Protein AF-A0AAQ4DW67-F1 (afdb_monomer)

Mean predicted aligned error: 16.23 Å

Radius of gyration: 28.55 Å; Cα contacts (8 Å, |Δi|>4): 223; chains: 1; bounding box: 66×74×82 Å

pLDDT: mean 74.03, std 22.93, range [31.48, 98.19]

Solvent-accessible surface area (backbone atoms only — not comparable to full-atom values): 15496 Å² total; per-residue (Å²): 144,85,89,89,86,86,86,87,77,80,84,78,72,77,85,80,65,83,62,77,56,74,27,34,38,33,63,48,67,46,95,86,66,33,42,35,42,36,41,36,50,70,61,36,40,27,38,40,37,37,83,45,101,50,39,34,42,36,39,36,29,61,83,70,40,38,38,43,33,37,27,49,75,86,37,84,73,47,64,48,79,46,65,56,65,65,66,51,48,56,59,50,58,77,40,47,67,56,53,54,35,57,73,41,66,88,77,58,98,74,57,83,56,66,44,76,50,92,52,69,82,78,43,55,75,67,62,44,57,58,68,41,52,74,60,54,57,49,53,41,53,43,60,74,70,51,73,75,77,82,80,92,83,72,92,67,79,87,80,80,77,83,78,60,94,88,69,84,81,76,75,89,82,68,95,74,93,74,93,76,82,90,83,81,90,82,78,84,94,72,82,90,80,80,89,75,83,89,81,88,90,80,93,82,80,91,80,89,81,89,85,81,94,76,88,82,87,79,88,81,84,89,81,88,84,88,79,136

Secondary structure (DSSP, 8-state):
------SSSSSSSTT-----PPPEEEEEE-TTS-EEEEEEETTEEEEEEEEETTEEEEEEE-SS-EEEEEEETTEEEEEEEE--HHHHHHHHHTTHHHHHHHHHTTT-TT-TTEEE-SSGGGS-HHHHHHT-HHHHHHHHHHHHHT-S----------SS-SPPTT-----S-S----------S-------------------------------------------

Sequence (228 aa):
MRSVRLLTALAALAATRAAAGPSFVVERRTDDGTRETRVHHGDLTAVDSWAQESLLLRQVSDGRRLLQAVLRDGRLSQCEMLRDAESLERFFDDFSADFECARGANGTTGCLGVRIFRDVEDLDERQQELLQWRRLARACRRLQRGEDGGGGGGRRRRRDLFLYPGTNWCGSGARRASSTSWARIRAPTAAAASTTTARSPSRRSRGSSTCSTTGCTRSATASATRGQ

Nearest PDB structures (foldseek):
  6d7k-assembly1_H  TM=4.962E-01  e=6.288E-02  Methylosinus sporium
  6d7k-assembly1_D  TM=3.324E-01  e=2.343E-02  Methylosinus sporium
  2xqy-assembly2_E  TM=3.225E-01  e=6.288E-02  Suid alphaherpesvirus 1

Organism: Amblyomma americanum (NCBI:txid6943)

Foldseek 3Di:
DDDDDDDPDPPPPPQPPPPQFFWKWFWDQDPLRWIKIWTDGGQKTKMWTDPDPFWIWIWMGSSQKIKTFIGGNNHTDAIDIGRDPVVSVVVVVVCPVVRVCSNVVPDDPPNPGMDTDDDLVVDDPVNNVSVPVVVVVVSNVCVVVPVVDDDDDDPPPPPPPPDDPPDDDPDPPDDDDDDDDPPDDDDDPDDPDDDDDDDDDDDDDDDDDDDDDDDDDDDDDDDDDDDD

Structure (mmCIF, N/CA/C/O backbone):
data_AF-A0AAQ4DW67-F1
#
_entry.id   AF-A0AAQ4DW67-F1
#
loop_
_atom_site.group_PDB
_atom_site.id
_atom_site.type_symbol
_atom_site.label_atom_id
_atom_site.label_alt_id
_atom_site.label_comp_id
_atom_site.label_asym_id
_atom_site.label_entity_id
_atom_site.label_seq_id
_atom_site.pdbx_PDB_ins_code
_atom_site.Cartn_x
_atom_site.Cartn_y
_atom_site.Cartn_z
_atom_site.occupancy
_atom_site.B_iso_or_equiv
_atom_site.auth_seq_id
_atom_site.auth_comp_id
_atom_site.auth_asym_id
_atom_site.auth_atom_id
_atom_site.pdbx_PDB_model_num
ATOM 1 N N . MET A 1 1 ? -46.718 -17.104 -26.013 1.00 46.16 1 MET A N 1
ATOM 2 C CA . MET A 1 1 ? -45.243 -17.069 -26.161 1.00 46.16 1 MET A CA 1
ATOM 3 C C . MET A 1 1 ? -44.661 -15.802 -25.524 1.00 46.16 1 MET A C 1
ATOM 5 O O . MET A 1 1 ? -44.341 -14.860 -26.233 1.00 46.16 1 MET A O 1
ATOM 9 N N . ARG A 1 2 ? -44.564 -15.730 -24.191 1.00 53.12 2 ARG A N 1
ATOM 10 C CA . ARG A 1 2 ? -43.840 -14.679 -23.445 1.00 53.12 2 ARG A CA 1
ATOM 11 C C . ARG A 1 2 ? -43.508 -15.267 -22.075 1.00 53.12 2 ARG A C 1
ATOM 13 O O . ARG A 1 2 ? -44.460 -15.543 -21.364 1.00 53.12 2 ARG A O 1
ATOM 20 N N . SER A 1 3 ? -42.234 -15.537 -21.774 1.00 51.53 3 SER A N 1
ATOM 21 C CA . SER A 1 3 ? -41.691 -15.700 -20.404 1.00 51.53 3 SER A CA 1
ATOM 22 C C . SER A 1 3 ? -40.290 -16.317 -20.427 1.00 51.53 3 SER A C 1
ATOM 24 O O . SER A 1 3 ? -40.145 -17.488 -20.122 1.00 51.53 3 SER A O 1
ATOM 26 N N . VAL A 1 4 ? -39.255 -15.543 -20.780 1.00 53.22 4 VAL A N 1
ATOM 27 C CA . VAL A 1 4 ? -37.860 -15.817 -20.361 1.00 53.22 4 VAL A CA 1
ATOM 28 C C . VAL A 1 4 ? -37.063 -14.502 -20.375 1.00 53.22 4 VAL A C 1
ATOM 30 O O . VAL A 1 4 ? -36.219 -14.295 -21.238 1.00 53.22 4 VAL A O 1
ATOM 33 N N . ARG A 1 5 ? -37.357 -13.548 -19.483 1.00 54.38 5 ARG A N 1
ATOM 34 C CA . ARG A 1 5 ? -36.491 -12.368 -19.248 1.00 54.38 5 ARG A CA 1
ATOM 35 C C . ARG A 1 5 ? -36.668 -11.849 -17.822 1.00 54.38 5 ARG A C 1
ATOM 37 O O . ARG A 1 5 ? -37.211 -10.769 -17.634 1.00 54.38 5 ARG A O 1
ATOM 44 N N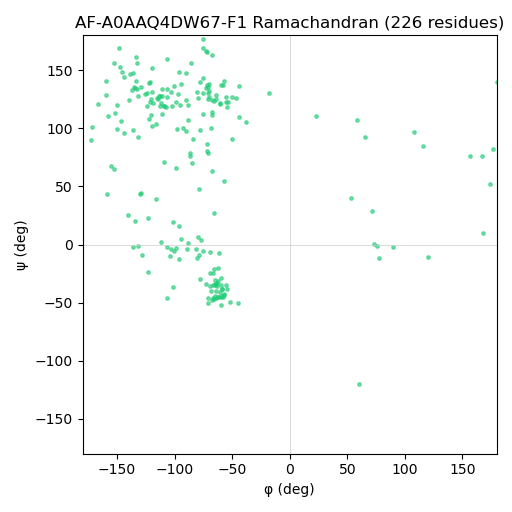 . LEU A 1 6 ? -36.295 -12.636 -16.814 1.00 52.19 6 LEU A N 1
ATOM 45 C CA . LEU A 1 6 ? -36.390 -12.186 -15.417 1.00 52.19 6 LEU A CA 1
ATOM 46 C C . LEU A 1 6 ? -35.477 -12.971 -14.459 1.00 52.19 6 LEU A C 1
ATOM 48 O O . LEU A 1 6 ? -35.899 -13.339 -13.376 1.00 52.19 6 LEU A O 1
ATOM 52 N N . LEU A 1 7 ? -34.223 -13.250 -14.840 1.00 48.28 7 LEU A N 1
ATOM 53 C CA . LEU A 1 7 ? -33.235 -13.862 -13.926 1.00 48.28 7 LEU A CA 1
ATOM 54 C C . LEU A 1 7 ? -31.805 -13.296 -14.069 1.00 48.28 7 LEU A C 1
ATOM 56 O O . LEU A 1 7 ? -30.834 -13.947 -13.705 1.00 48.28 7 LEU A O 1
ATOM 60 N N . THR A 1 8 ? -31.653 -12.058 -14.547 1.00 51.66 8 THR A N 1
ATOM 61 C CA . THR A 1 8 ? -30.337 -11.393 -14.686 1.00 51.66 8 THR A CA 1
ATOM 62 C C . THR A 1 8 ? -30.326 -10.002 -14.048 1.00 51.66 8 THR A C 1
ATOM 64 O O . THR A 1 8 ? -29.849 -9.040 -14.634 1.00 51.66 8 THR A O 1
ATOM 67 N N . ALA A 1 9 ? -30.888 -9.864 -12.844 1.00 48.75 9 ALA A N 1
ATOM 68 C CA . ALA A 1 9 ? -30.868 -8.588 -12.113 1.00 48.75 9 ALA A CA 1
ATOM 69 C C . ALA A 1 9 ? -30.429 -8.689 -10.640 1.00 48.75 9 ALA A C 1
ATOM 71 O O . ALA A 1 9 ? -30.316 -7.663 -9.979 1.00 48.75 9 ALA A O 1
ATOM 72 N N . LEU A 1 10 ? -30.128 -9.886 -10.116 1.00 46.97 10 LEU A N 1
ATOM 73 C CA . LEU A 1 10 ? -29.810 -10.073 -8.688 1.00 46.97 10 LEU A CA 1
ATOM 74 C C . LEU A 1 10 ? -28.328 -10.346 -8.369 1.00 46.97 10 LEU A C 1
ATOM 76 O O . LEU A 1 10 ? -27.967 -10.387 -7.200 1.00 46.97 10 LEU A O 1
ATOM 80 N N . ALA A 1 11 ? -27.446 -10.441 -9.369 1.00 48.59 11 ALA A N 1
ATOM 81 C CA . ALA A 1 11 ? -26.001 -10.620 -9.147 1.00 48.59 11 ALA A CA 1
ATOM 82 C C . ALA A 1 11 ? -25.191 -9.303 -9.152 1.00 48.59 11 ALA A C 1
ATOM 84 O O . ALA A 1 11 ? -23.969 -9.335 -9.062 1.00 48.59 11 ALA A O 1
ATOM 85 N N . ALA A 1 12 ? -25.845 -8.138 -9.257 1.00 46.59 12 ALA A N 1
ATOM 86 C CA . ALA A 1 12 ? -25.169 -6.837 -9.361 1.00 46.59 12 ALA A CA 1
ATOM 87 C C . ALA A 1 12 ? -25.075 -6.049 -8.036 1.00 46.59 12 ALA A C 1
ATOM 89 O O . ALA A 1 12 ? -24.462 -4.985 -8.012 1.00 46.59 12 ALA A O 1
ATOM 90 N N . LEU A 1 13 ? -25.642 -6.551 -6.930 1.00 45.94 13 LEU A N 1
ATOM 91 C CA . LEU A 1 13 ? -25.646 -5.848 -5.634 1.00 45.94 13 LEU A CA 1
ATOM 92 C C . LEU A 1 13 ? -24.639 -6.376 -4.598 1.00 45.94 13 LEU A C 1
ATOM 94 O O . LEU A 1 13 ? -24.495 -5.773 -3.539 1.00 45.94 13 LEU A O 1
ATOM 98 N N . ALA A 1 14 ? -23.898 -7.449 -4.885 1.00 45.75 14 ALA A N 1
ATOM 99 C CA . ALA A 1 14 ? -22.964 -8.026 -3.912 1.00 45.75 14 ALA A CA 1
ATOM 100 C C . ALA A 1 14 ? -21.604 -7.295 -3.822 1.00 45.75 14 ALA A C 1
ATOM 102 O O . ALA A 1 14 ? -20.853 -7.526 -2.881 1.00 45.75 14 ALA A O 1
ATOM 103 N N . ALA A 1 15 ? -21.287 -6.382 -4.749 1.00 48.53 15 ALA A N 1
ATOM 104 C CA . ALA A 1 15 ? -19.963 -5.746 -4.841 1.00 48.53 15 ALA A CA 1
ATOM 105 C C . ALA A 1 15 ? -19.847 -4.369 -4.146 1.00 48.53 15 ALA A C 1
ATOM 107 O O . ALA A 1 15 ? -18.916 -3.616 -4.418 1.00 48.53 15 ALA A O 1
ATOM 108 N N . THR A 1 16 ? -20.788 -3.999 -3.269 1.00 47.72 16 THR A N 1
ATOM 109 C CA . THR A 1 16 ? -20.768 -2.712 -2.530 1.00 47.72 16 THR A CA 1
ATOM 110 C C . THR A 1 16 ? -20.645 -2.903 -1.021 1.00 47.72 16 THR A C 1
ATOM 112 O O . THR A 1 16 ? -21.275 -2.204 -0.234 1.00 47.72 16 THR A O 1
ATOM 115 N N . ARG A 1 17 ? -19.831 -3.874 -0.596 1.00 48.50 17 ARG A N 1
ATOM 116 C CA . ARG A 1 17 ? -19.648 -4.171 0.828 1.00 48.50 17 ARG A CA 1
ATOM 117 C C . ARG A 1 17 ? -18.185 -4.261 1.253 1.00 48.50 17 ARG A C 1
ATOM 119 O O . ARG A 1 17 ? -17.842 -5.084 2.090 1.00 48.50 17 ARG A O 1
ATOM 126 N N . ALA A 1 18 ? -17.350 -3.336 0.780 1.00 53.50 18 ALA A N 1
ATOM 127 C CA . ALA A 1 18 ? -16.331 -2.791 1.674 1.00 53.50 18 ALA A CA 1
ATOM 128 C C . ALA A 1 18 ? -17.092 -1.918 2.682 1.00 53.50 18 ALA A C 1
ATOM 130 O O . ALA A 1 18 ? -17.286 -0.723 2.490 1.00 53.50 18 ALA A O 1
ATOM 131 N N . ALA A 1 19 ? -17.707 -2.563 3.676 1.00 54.84 19 ALA A N 1
ATOM 132 C CA . ALA A 1 19 ? -18.360 -1.856 4.763 1.00 54.84 19 ALA A CA 1
ATOM 133 C C . ALA A 1 19 ? -17.318 -0.925 5.382 1.00 54.84 19 ALA A C 1
ATOM 135 O O . ALA A 1 19 ? -16.243 -1.413 5.724 1.00 54.84 19 ALA A O 1
ATOM 136 N N . ALA A 1 20 ? -17.650 0.366 5.487 1.00 78.75 20 ALA A N 1
ATOM 137 C CA . ALA A 1 20 ? -16.836 1.404 6.108 1.00 78.75 20 ALA A CA 1
ATOM 138 C C . ALA A 1 20 ? -16.378 0.933 7.495 1.00 78.75 20 ALA A C 1
ATOM 140 O O . ALA A 1 20 ? -17.104 1.036 8.486 1.00 78.75 20 ALA A O 1
ATOM 141 N N . GLY A 1 21 ? -15.212 0.296 7.530 1.00 89.81 21 GLY A N 1
ATOM 142 C CA . GLY A 1 21 ? -14.591 -0.171 8.749 1.00 89.81 21 GLY A CA 1
ATOM 143 C C . GLY A 1 21 ? -13.986 1.010 9.497 1.00 89.81 21 GLY A C 1
ATOM 144 O O . GLY A 1 21 ? -13.880 2.109 8.948 1.00 89.81 21 GLY A O 1
ATOM 145 N N . PRO A 1 22 ? -13.573 0.804 10.755 1.00 95.00 22 PRO A N 1
ATOM 146 C CA . PRO A 1 22 ? -12.720 1.778 11.420 1.00 95.00 22 PRO A CA 1
ATOM 147 C C . PRO A 1 22 ? -11.441 1.988 10.600 1.00 95.00 22 PRO A C 1
ATOM 149 O O . PRO A 1 22 ? -10.882 1.026 10.071 1.00 95.00 22 PRO A O 1
ATOM 152 N N . SER A 1 23 ? -10.973 3.233 10.508 1.00 96.06 23 SER A N 1
ATOM 153 C CA . SER A 1 23 ? -9.679 3.518 9.887 1.00 96.06 23 SER A CA 1
ATOM 154 C C . SER A 1 23 ? -8.562 3.063 10.817 1.00 96.06 23 SER A C 1
ATOM 156 O O . SER A 1 23 ? -8.613 3.306 12.027 1.00 96.06 23 SER A O 1
ATOM 158 N N . PHE A 1 24 ? -7.557 2.390 10.270 1.00 97.00 24 PHE A N 1
ATOM 159 C CA . PHE A 1 24 ? -6.461 1.862 11.070 1.00 97.00 24 PHE A CA 1
ATOM 160 C C . PHE A 1 24 ? -5.142 1.860 10.317 1.00 97.00 24 PHE A C 1
ATOM 162 O O . PHE A 1 24 ? -5.094 1.760 9.089 1.00 97.00 24 PHE A O 1
ATOM 169 N N . VAL A 1 25 ? -4.061 1.939 11.082 1.00 97.69 25 VAL A N 1
ATOM 170 C CA . VAL A 1 25 ? -2.705 1.690 10.615 1.00 97.69 25 VAL A CA 1
ATOM 171 C C . VAL A 1 25 ? -2.086 0.573 11.436 1.00 97.69 25 VAL A C 1
ATOM 173 O O . VAL A 1 25 ? -2.272 0.499 12.651 1.00 97.69 25 VAL A O 1
ATOM 176 N N . VAL A 1 26 ? -1.359 -0.308 10.762 1.00 97.12 26 VAL A N 1
ATOM 177 C CA . VAL A 1 26 ? -0.588 -1.375 11.388 1.00 97.12 26 VAL A CA 1
ATOM 178 C C . VAL A 1 26 ? 0.846 -1.265 10.911 1.00 97.12 26 VAL A C 1
ATOM 180 O O . VAL A 1 26 ? 1.099 -1.199 9.710 1.00 97.12 26 VAL A O 1
ATOM 183 N N . GLU A 1 27 ? 1.786 -1.278 11.847 1.00 96.69 27 GLU A N 1
ATOM 184 C CA . GLU A 1 27 ? 3.205 -1.400 11.535 1.00 96.69 27 GLU A CA 1
ATOM 185 C C . GLU A 1 27 ? 3.733 -2.723 12.071 1.00 96.69 27 GLU A C 1
ATOM 187 O O . GLU A 1 27 ? 3.538 -3.060 13.240 1.00 96.69 27 GLU A O 1
ATOM 192 N N . ARG A 1 28 ? 4.394 -3.488 11.206 1.00 95.25 28 ARG A N 1
ATOM 193 C CA . ARG A 1 28 ? 4.958 -4.793 11.546 1.00 95.25 28 ARG A CA 1
ATOM 194 C C . ARG A 1 28 ? 6.384 -4.902 11.037 1.00 95.25 28 ARG A C 1
ATOM 196 O O . ARG A 1 28 ? 6.795 -4.231 10.089 1.00 95.25 28 ARG A O 1
ATOM 203 N N . ARG A 1 29 ? 7.142 -5.779 11.682 1.00 95.00 29 ARG A N 1
ATOM 204 C CA . ARG A 1 29 ? 8.357 -6.355 11.117 1.00 95.00 29 ARG A CA 1
ATOM 205 C C . ARG A 1 29 ? 8.078 -7.828 10.891 1.00 95.00 29 ARG A C 1
ATOM 207 O O . ARG A 1 29 ? 7.585 -8.495 11.794 1.00 95.00 29 ARG A O 1
ATOM 214 N N . THR A 1 30 ? 8.338 -8.287 9.681 1.00 89.88 30 THR A N 1
ATOM 215 C CA . THR A 1 30 ? 8.316 -9.713 9.345 1.00 89.88 30 THR A CA 1
ATOM 216 C C . THR A 1 30 ? 9.538 -10.406 9.944 1.00 89.88 30 THR A C 1
ATOM 218 O O . THR A 1 30 ? 10.496 -9.742 10.355 1.00 89.88 30 THR A O 1
A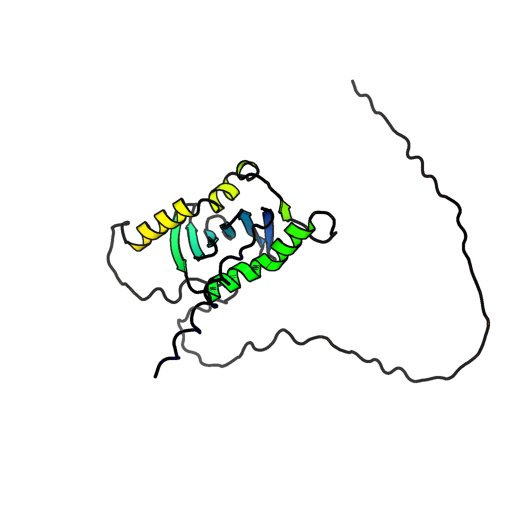TOM 221 N N . ASP A 1 31 ? 9.519 -11.737 9.970 1.00 90.94 31 ASP A N 1
ATOM 222 C CA . ASP A 1 31 ? 10.628 -12.549 10.488 1.00 90.94 31 ASP A CA 1
ATOM 223 C C . ASP A 1 31 ? 11.939 -12.300 9.720 1.00 90.94 31 ASP A C 1
ATOM 225 O O . ASP A 1 31 ? 13.022 -12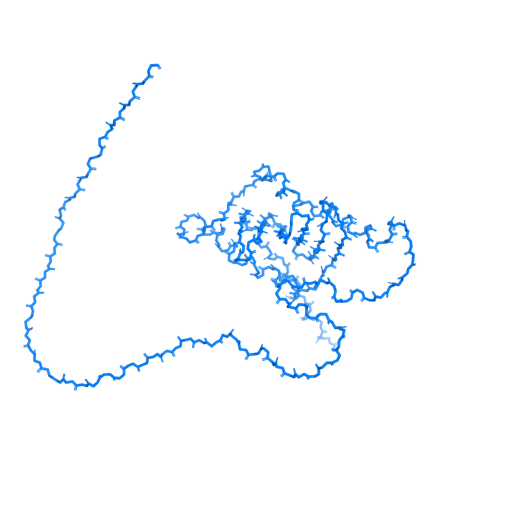.341 10.301 1.00 90.94 31 ASP A O 1
ATOM 229 N N . ASP A 1 32 ? 11.834 -11.922 8.443 1.00 90.12 32 ASP A N 1
ATOM 230 C CA . ASP A 1 32 ? 12.964 -11.550 7.582 1.00 90.12 32 ASP A CA 1
ATOM 231 C C . ASP A 1 32 ? 13.498 -10.129 7.857 1.00 90.12 32 ASP A C 1
ATOM 233 O O . ASP A 1 32 ? 14.352 -9.616 7.135 1.00 90.12 32 ASP A O 1
ATOM 237 N N . GLY A 1 33 ? 12.963 -9.436 8.867 1.00 91.25 33 GLY A N 1
ATOM 238 C CA . GLY A 1 33 ? 13.324 -8.061 9.213 1.00 91.25 33 GLY A CA 1
ATOM 239 C C . GLY A 1 33 ? 12.735 -6.998 8.281 1.00 91.25 33 GLY A C 1
ATOM 240 O O . GLY A 1 33 ? 12.925 -5.804 8.529 1.00 91.25 33 GLY A O 1
ATOM 241 N N . THR A 1 34 ? 11.981 -7.397 7.250 1.00 92.62 34 THR A N 1
ATOM 242 C CA . THR A 1 34 ? 11.273 -6.468 6.358 1.00 92.62 34 THR A CA 1
ATOM 243 C C . THR A 1 34 ? 10.222 -5.711 7.163 1.00 92.62 34 THR A C 1
ATOM 245 O O . THR A 1 34 ? 9.375 -6.318 7.828 1.00 92.62 34 THR A O 1
ATOM 248 N N . ARG A 1 35 ? 10.281 -4.374 7.115 1.00 95.56 35 ARG A N 1
ATOM 249 C CA . ARG A 1 35 ? 9.241 -3.510 7.683 1.00 95.56 35 ARG A CA 1
ATOM 250 C C . ARG A 1 35 ? 8.034 -3.527 6.755 1.00 95.56 35 ARG A C 1
ATOM 252 O O . ARG A 1 35 ? 8.188 -3.537 5.535 1.00 95.56 35 ARG A O 1
ATOM 259 N N . GLU A 1 36 ? 6.852 -3.485 7.344 1.00 97.00 36 GLU A N 1
ATOM 260 C CA . GLU A 1 36 ? 5.594 -3.396 6.625 1.00 97.00 36 GLU A CA 1
ATOM 261 C C . GLU A 1 36 ? 4.668 -2.393 7.315 1.00 97.00 36 GLU A C 1
ATOM 263 O O . GLU A 1 36 ? 4.517 -2.425 8.539 1.00 97.00 36 GLU A O 1
ATOM 268 N N . THR A 1 37 ? 4.060 -1.502 6.534 1.00 97.81 37 THR A N 1
ATOM 269 C CA . THR A 1 37 ? 3.076 -0.524 7.009 1.00 97.81 37 THR A CA 1
ATOM 270 C C . THR A 1 37 ? 1.797 -0.706 6.215 1.00 97.81 37 THR A C 1
ATOM 272 O O . THR A 1 37 ? 1.786 -0.543 4.997 1.00 97.81 37 THR A O 1
ATOM 275 N N . ARG A 1 38 ? 0.711 -1.026 6.913 1.00 97.69 38 ARG A N 1
ATOM 276 C CA . ARG A 1 38 ? -0.627 -1.234 6.357 1.00 97.69 38 ARG A CA 1
ATOM 277 C C . ARG A 1 38 ? -1.536 -0.107 6.799 1.00 97.69 38 ARG A C 1
ATOM 279 O O . ARG A 1 38 ? -1.554 0.212 7.982 1.00 97.69 38 ARG A O 1
ATOM 286 N N . VAL A 1 39 ? -2.307 0.467 5.886 1.00 98.12 39 VAL A N 1
ATOM 287 C CA . VAL A 1 39 ? -3.260 1.542 6.189 1.00 98.12 39 VAL A CA 1
ATOM 288 C C . VAL A 1 39 ? -4.598 1.226 5.538 1.00 98.12 39 VAL A C 1
ATOM 290 O O . VAL A 1 39 ? -4.652 0.890 4.356 1.00 98.12 39 VAL A O 1
ATOM 293 N N . HIS A 1 40 ? -5.679 1.383 6.292 1.00 97.56 40 HIS A N 1
ATOM 294 C CA . HIS A 1 40 ? -7.042 1.357 5.781 1.00 97.56 40 HIS A CA 1
ATOM 295 C C . HIS A 1 40 ? -7.771 2.650 6.158 1.00 97.56 40 HIS A C 1
ATOM 297 O O . HIS A 1 40 ? -7.760 3.050 7.322 1.00 97.56 40 HIS A O 1
ATOM 303 N N . HIS A 1 41 ? -8.412 3.291 5.179 1.00 97.12 41 HIS A N 1
ATOM 304 C CA . HIS A 1 41 ? -9.230 4.486 5.373 1.00 97.12 41 HIS A CA 1
ATOM 305 C C . HIS A 1 41 ? -10.339 4.571 4.316 1.00 97.12 41 HIS A C 1
ATOM 307 O O . HIS A 1 41 ? -10.070 4.780 3.127 1.00 97.12 41 HIS A O 1
ATOM 313 N N . GLY A 1 42 ? -11.594 4.432 4.748 1.00 95.19 42 GLY A N 1
ATOM 314 C CA . GLY A 1 42 ? -12.747 4.414 3.847 1.00 95.19 42 GLY A CA 1
ATOM 315 C C . GLY A 1 42 ? -12.657 3.263 2.840 1.00 95.19 42 GLY A C 1
ATOM 316 O O . GLY A 1 42 ? -12.581 2.103 3.225 1.00 95.19 42 GLY A O 1
ATOM 317 N N . ASP A 1 43 ? -12.630 3.585 1.546 1.00 95.19 43 ASP A N 1
ATOM 318 C CA . ASP A 1 43 ? -12.504 2.587 0.469 1.00 95.19 43 ASP A CA 1
ATOM 319 C C . ASP A 1 43 ? -11.043 2.272 0.101 1.00 95.19 43 ASP A C 1
ATOM 321 O O . ASP A 1 43 ? -10.781 1.437 -0.767 1.00 95.19 43 ASP A O 1
ATOM 325 N N . LEU A 1 44 ? -10.080 2.969 0.713 1.00 97.12 44 LEU A N 1
ATOM 326 C CA . LEU A 1 44 ? -8.664 2.816 0.407 1.00 97.12 44 LEU A CA 1
ATOM 327 C C . LEU A 1 44 ? -8.000 1.866 1.392 1.00 97.12 44 LEU A C 1
ATOM 329 O O . LEU A 1 44 ? -8.100 2.025 2.606 1.00 97.12 44 LEU A O 1
ATOM 333 N N . THR A 1 45 ? -7.281 0.894 0.847 1.00 97.81 45 THR A N 1
ATOM 334 C CA . THR A 1 45 ? -6.448 -0.032 1.618 1.00 97.81 45 THR A CA 1
ATOM 335 C C . THR A 1 45 ? -5.085 -0.106 0.960 1.00 97.81 4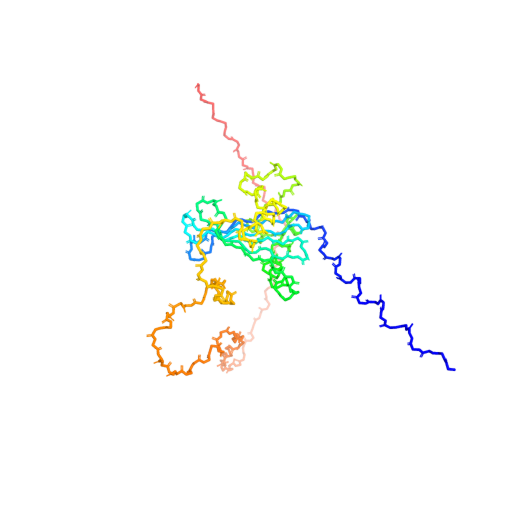5 THR A C 1
ATOM 337 O O . THR A 1 45 ? -4.999 -0.309 -0.249 1.00 97.81 45 THR A O 1
ATOM 340 N N . ALA A 1 46 ? -4.025 0.107 1.725 1.00 98.19 46 ALA A N 1
ATOM 341 C CA . ALA A 1 46 ? -2.668 0.202 1.216 1.00 98.19 46 ALA A CA 1
ATOM 342 C C . ALA A 1 46 ? -1.694 -0.580 2.093 1.00 98.19 46 ALA A C 1
ATOM 344 O O . ALA A 1 46 ? -1.860 -0.640 3.311 1.00 98.19 46 ALA A O 1
ATOM 345 N N . VAL A 1 47 ? -0.655 -1.127 1.472 1.00 97.94 47 VAL A N 1
ATOM 346 C CA . VAL A 1 47 ? 0.502 -1.711 2.145 1.00 97.94 47 VAL A CA 1
ATOM 347 C C . VAL A 1 47 ? 1.783 -1.236 1.476 1.00 97.94 47 VAL A C 1
ATOM 349 O O . VAL A 1 47 ? 1.898 -1.238 0.249 1.00 97.94 47 VAL A O 1
ATOM 352 N N . ASP A 1 48 ? 2.736 -0.849 2.311 1.00 97.69 48 ASP A N 1
ATOM 353 C CA . ASP A 1 48 ? 4.126 -0.622 1.952 1.00 97.69 48 ASP A CA 1
ATOM 354 C C . ASP A 1 48 ? 4.993 -1.703 2.596 1.00 97.69 48 ASP A C 1
ATOM 356 O O . ASP A 1 48 ? 4.938 -1.898 3.810 1.00 97.69 48 ASP A O 1
ATOM 360 N N . SER A 1 49 ? 5.820 -2.369 1.791 1.00 96.69 49 SER A N 1
ATOM 361 C CA . SER A 1 49 ? 6.805 -3.359 2.232 1.00 96.69 49 SER A CA 1
ATOM 362 C C . SER A 1 49 ? 8.206 -2.916 1.805 1.00 96.69 49 SER A C 1
ATOM 364 O O . SER A 1 49 ? 8.473 -2.712 0.615 1.00 96.69 49 SER A O 1
ATOM 366 N N . TRP A 1 50 ? 9.119 -2.777 2.768 1.00 94.56 50 TRP A N 1
ATOM 367 C CA . TRP A 1 50 ? 10.507 -2.364 2.523 1.00 94.56 50 TRP A CA 1
ATOM 368 C C . TRP A 1 50 ? 11.428 -3.577 2.462 1.00 94.56 50 TRP A C 1
ATOM 370 O O . TRP A 1 50 ? 11.859 -4.081 3.496 1.00 94.56 50 TRP A O 1
ATOM 380 N N . ALA A 1 51 ? 11.760 -4.020 1.250 1.00 86.81 51 ALA A N 1
ATOM 381 C CA . ALA A 1 51 ? 12.704 -5.123 1.065 1.00 86.81 51 ALA A CA 1
ATOM 382 C C . ALA A 1 51 ? 14.155 -4.697 1.360 1.00 86.81 51 ALA A C 1
ATOM 384 O O . ALA A 1 51 ? 14.958 -5.494 1.835 1.00 86.81 51 ALA A O 1
ATOM 385 N N . GLN A 1 52 ? 14.500 -3.444 1.043 1.00 86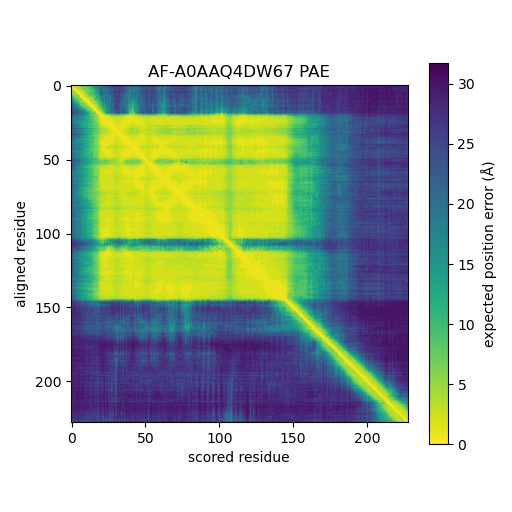.44 52 GLN A N 1
ATOM 386 C CA . GLN A 1 52 ? 15.817 -2.822 1.241 1.00 86.44 52 GLN A CA 1
ATOM 387 C C . GLN A 1 52 ? 15.626 -1.320 1.512 1.00 86.44 52 GLN A C 1
ATOM 389 O O . GLN A 1 52 ? 14.537 -0.793 1.286 1.00 86.44 52 GLN A O 1
ATOM 394 N N . GLU A 1 53 ? 16.673 -0.606 1.943 1.00 88.31 53 GLU A N 1
ATOM 395 C CA . GLU A 1 53 ? 16.585 0.831 2.275 1.00 88.31 53 GLU A CA 1
ATOM 396 C C . GLU A 1 53 ? 16.031 1.697 1.130 1.00 88.31 53 GLU A C 1
ATOM 398 O O . GLU A 1 53 ? 15.284 2.643 1.378 1.00 88.31 53 GLU A O 1
ATOM 403 N N . SER A 1 54 ? 16.345 1.353 -0.122 1.00 92.38 54 SER A N 1
ATOM 404 C CA . SER A 1 54 ? 15.932 2.108 -1.311 1.00 92.38 54 SER A CA 1
ATOM 405 C C . SER A 1 54 ? 14.786 1.477 -2.102 1.00 92.38 54 SER A C 1
ATOM 407 O O . SER A 1 54 ? 14.255 2.130 -3.003 1.00 92.38 54 SER A O 1
ATOM 409 N N . LEU A 1 55 ? 14.392 0.233 -1.799 1.00 94.88 55 LEU A N 1
ATOM 410 C CA . LEU A 1 55 ? 13.397 -0.517 -2.568 1.00 94.88 55 LEU A CA 1
ATOM 411 C C . LEU A 1 55 ? 12.111 -0.708 -1.765 1.00 94.88 55 LEU A C 1
ATOM 413 O O . LEU A 1 55 ? 12.065 -1.478 -0.803 1.00 94.88 55 LEU A O 1
ATOM 417 N N . LEU A 1 56 ? 11.052 -0.051 -2.230 1.00 96.00 56 LEU A N 1
ATOM 418 C CA . LEU A 1 56 ? 9.724 -0.106 -1.638 1.00 96.00 56 LEU A CA 1
ATOM 419 C C . LEU A 1 56 ? 8.740 -0.762 -2.611 1.00 96.00 56 LEU A C 1
ATOM 421 O O . LEU A 1 56 ? 8.582 -0.316 -3.751 1.00 96.00 56 LEU A O 1
ATOM 425 N N . LEU A 1 57 ? 8.043 -1.794 -2.141 1.00 97.00 57 LEU A N 1
ATOM 426 C CA . LEU A 1 57 ? 6.866 -2.340 -2.806 1.00 97.00 57 LEU A CA 1
ATOM 427 C C . LEU A 1 57 ? 5.624 -1.703 -2.181 1.00 97.00 57 LEU A C 1
ATOM 429 O O . LEU A 1 57 ? 5.393 -1.853 -0.987 1.00 97.00 57 LEU A O 1
ATOM 433 N N . ARG A 1 58 ? 4.830 -1.007 -2.993 1.00 97.81 58 ARG A N 1
ATOM 434 C CA . ARG A 1 58 ? 3.571 -0.379 -2.584 1.00 97.81 58 ARG A CA 1
ATOM 435 C C . ARG A 1 58 ? 2.411 -1.047 -3.301 1.00 97.81 58 ARG A C 1
ATOM 437 O O . ARG A 1 58 ? 2.385 -1.080 -4.532 1.00 97.81 58 ARG A O 1
ATOM 444 N N . GLN A 1 59 ? 1.429 -1.529 -2.555 1.00 98.00 59 GLN A N 1
ATOM 445 C CA . GLN A 1 59 ? 0.171 -2.018 -3.106 1.00 98.00 59 GLN A CA 1
ATOM 446 C C . GLN A 1 59 ? -0.979 -1.198 -2.533 1.00 98.00 59 GLN A C 1
ATOM 448 O O . GLN A 1 59 ? -1.035 -0.968 -1.331 1.00 98.00 59 GLN A O 1
ATOM 453 N N . VAL A 1 60 ? -1.878 -0.717 -3.388 1.00 98.12 60 VAL A N 1
ATOM 454 C CA . VAL A 1 60 ? -3.017 0.114 -2.976 1.00 98.12 60 VAL A CA 1
ATOM 455 C C . VAL A 1 60 ? -4.266 -0.368 -3.693 1.00 98.12 60 VAL A C 1
ATOM 457 O O . VAL A 1 60 ? -4.228 -0.603 -4.897 1.00 98.12 60 VAL A O 1
ATOM 460 N N . SER A 1 61 ? -5.377 -0.489 -2.981 1.00 97.69 61 SER A N 1
ATOM 461 C CA . SER A 1 61 ? -6.682 -0.851 -3.523 1.00 97.69 61 SER A CA 1
ATOM 462 C C . SER A 1 61 ? -7.708 0.235 -3.225 1.00 97.69 61 SER A C 1
ATOM 464 O O . SER A 1 61 ? -7.718 0.789 -2.128 1.00 97.69 61 SER A O 1
ATOM 466 N N . ASP A 1 62 ? -8.573 0.518 -4.202 1.00 96.81 62 ASP A N 1
ATOM 467 C CA . ASP A 1 62 ? -9.781 1.347 -4.046 1.00 96.81 62 ASP A CA 1
ATOM 468 C C . ASP A 1 62 ? -11.065 0.504 -3.929 1.00 96.81 62 ASP A C 1
ATOM 470 O O . ASP A 1 62 ? -12.161 0.967 -4.254 1.00 96.81 62 ASP A O 1
ATOM 474 N N . GLY A 1 63 ? -10.919 -0.779 -3.584 1.00 95.31 63 GLY A N 1
ATOM 475 C CA . GLY A 1 63 ? -12.007 -1.758 -3.530 1.00 95.31 63 GLY A CA 1
ATOM 476 C C . GLY A 1 63 ? -12.450 -2.284 -4.899 1.00 95.31 63 GLY A C 1
ATOM 477 O O . GLY A 1 63 ? -13.181 -3.267 -4.968 1.00 95.31 63 GLY A O 1
ATOM 478 N N . ARG A 1 64 ? -12.009 -1.667 -6.003 1.00 96.06 64 ARG A N 1
ATOM 479 C CA . ARG A 1 64 ? -12.363 -2.082 -7.376 1.00 96.06 64 ARG A CA 1
ATOM 480 C C . ARG A 1 64 ? -11.153 -2.402 -8.239 1.00 96.06 64 ARG A C 1
ATOM 482 O O . ARG A 1 64 ? -11.288 -3.065 -9.266 1.00 96.06 64 ARG A O 1
ATOM 489 N N . ARG A 1 65 ? -9.996 -1.846 -7.901 1.00 97.00 65 ARG A N 1
ATOM 490 C CA . ARG A 1 65 ? -8.739 -1.988 -8.630 1.00 97.00 65 ARG A CA 1
ATOM 491 C C . ARG A 1 65 ? -7.604 -2.040 -7.634 1.00 97.00 65 ARG A C 1
ATOM 493 O O . ARG A 1 65 ? -7.618 -1.302 -6.655 1.00 97.00 65 ARG A O 1
ATOM 500 N N . LEU A 1 66 ? -6.604 -2.843 -7.958 1.00 97.75 66 LEU A N 1
ATOM 501 C CA . LEU A 1 66 ? -5.377 -2.964 -7.191 1.00 97.75 66 LEU A CA 1
ATOM 502 C C . LEU A 1 66 ? -4.233 -2.375 -8.019 1.00 97.75 66 LEU A C 1
ATOM 504 O O . LEU A 1 66 ? -3.992 -2.794 -9.148 1.00 97.75 66 LEU A O 1
ATOM 508 N N . LEU A 1 67 ? -3.540 -1.379 -7.482 1.00 98.12 67 LEU A N 1
ATOM 509 C CA . LEU A 1 67 ? -2.301 -0.860 -8.050 1.00 98.12 67 LEU A CA 1
ATOM 510 C C . LEU A 1 67 ? -1.138 -1.477 -7.294 1.00 98.12 67 LEU A C 1
ATOM 512 O O . LEU A 1 67 ? -1.024 -1.288 -6.087 1.00 98.12 67 LEU A O 1
ATOM 516 N N . GLN A 1 68 ? -0.254 -2.148 -8.019 1.00 97.81 68 GLN A N 1
ATOM 517 C CA . GLN A 1 68 ? 1.025 -2.623 -7.506 1.00 97.81 68 GLN A CA 1
ATOM 518 C C . GLN A 1 68 ? 2.133 -1.742 -8.079 1.00 97.81 68 GLN A C 1
ATOM 520 O O . GLN A 1 68 ? 2.199 -1.529 -9.289 1.00 97.81 68 GLN A O 1
ATOM 525 N N . ALA A 1 69 ? 2.983 -1.184 -7.226 1.00 97.19 69 ALA A N 1
ATOM 526 C CA . ALA A 1 69 ? 4.034 -0.248 -7.592 1.00 97.19 69 ALA A CA 1
ATOM 527 C C . ALA A 1 69 ? 5.359 -0.616 -6.933 1.00 97.19 69 ALA A C 1
ATOM 529 O O . ALA A 1 69 ? 5.411 -0.966 -5.760 1.00 97.19 69 ALA A O 1
ATOM 530 N N . VAL A 1 70 ? 6.439 -0.462 -7.692 1.00 96.69 70 VAL A N 1
ATOM 531 C CA . VAL A 1 70 ? 7.811 -0.560 -7.199 1.00 96.69 70 VAL A CA 1
ATOM 532 C C . VAL A 1 70 ? 8.415 0.834 -7.214 1.00 96.69 70 VAL A C 1
ATOM 534 O O . VAL A 1 70 ? 8.536 1.466 -8.273 1.00 96.69 70 VAL A O 1
ATOM 537 N N . LEU A 1 71 ? 8.807 1.311 -6.040 1.00 96.44 71 LEU A N 1
ATOM 538 C CA . LEU A 1 71 ? 9.464 2.590 -5.853 1.00 96.44 71 LEU A CA 1
ATOM 539 C C . LEU A 1 71 ? 10.947 2.354 -5.551 1.00 96.44 71 LEU A C 1
ATOM 541 O O . LEU A 1 71 ? 11.294 1.502 -4.735 1.00 96.44 71 LEU A O 1
ATOM 545 N N . ARG A 1 72 ? 11.810 3.110 -6.231 1.00 96.25 72 ARG A N 1
ATOM 546 C CA . ARG A 1 72 ? 13.255 3.160 -5.986 1.00 96.25 72 ARG A CA 1
ATOM 547 C C . ARG A 1 72 ? 13.623 4.578 -5.595 1.00 96.25 72 ARG A C 1
ATOM 549 O O . ARG A 1 72 ? 13.297 5.497 -6.345 1.00 96.25 72 ARG A O 1
ATOM 556 N N . ASP A 1 73 ? 14.212 4.757 -4.418 1.00 95.44 73 ASP A N 1
ATOM 557 C CA . ASP A 1 73 ? 14.575 6.081 -3.887 1.00 95.44 73 ASP A CA 1
ATOM 558 C C . ASP A 1 73 ? 13.375 7.052 -3.874 1.00 95.44 73 ASP A C 1
ATOM 560 O O . ASP A 1 73 ? 13.459 8.212 -4.279 1.00 95.44 73 ASP A O 1
ATOM 564 N N . GLY A 1 74 ? 12.195 6.533 -3.512 1.00 93.94 74 GLY A N 1
ATOM 565 C CA . GLY A 1 74 ? 10.930 7.281 -3.511 1.00 93.94 74 GLY A CA 1
ATOM 566 C C . GLY A 1 74 ? 10.337 7.578 -4.898 1.00 93.94 74 GLY A C 1
ATOM 567 O O . GLY A 1 74 ? 9.267 8.179 -4.994 1.00 93.94 74 GLY A O 1
ATOM 568 N N . ARG A 1 75 ? 10.977 7.149 -5.993 1.00 95.31 75 ARG A N 1
ATOM 569 C CA . ARG A 1 75 ? 10.499 7.362 -7.368 1.00 95.31 75 ARG A CA 1
ATOM 570 C C . ARG A 1 75 ? 9.817 6.122 -7.925 1.00 95.31 75 ARG A C 1
ATOM 572 O O . ARG A 1 75 ? 10.320 5.009 -7.801 1.00 95.31 75 ARG A O 1
ATOM 579 N N . LEU A 1 76 ? 8.681 6.316 -8.594 1.00 95.81 76 LEU A N 1
ATOM 580 C CA . LEU A 1 76 ? 7.944 5.233 -9.243 1.00 95.81 76 LEU A CA 1
ATOM 581 C C . LEU A 1 76 ? 8.748 4.673 -10.425 1.00 95.81 76 LEU A C 1
ATOM 583 O O . LEU A 1 76 ? 8.910 5.352 -11.433 1.00 95.81 76 LEU A O 1
ATOM 587 N N . SER A 1 77 ? 9.221 3.434 -10.300 1.00 95.56 77 SER A N 1
ATOM 588 C CA . SER A 1 77 ? 10.039 2.760 -11.320 1.00 95.56 77 SER A CA 1
ATOM 589 C C . SER A 1 77 ? 9.236 1.769 -12.168 1.00 95.56 77 SER A C 1
ATOM 591 O O . SER A 1 77 ? 9.440 1.652 -13.375 1.00 95.56 77 SER A O 1
ATOM 593 N N . GLN A 1 78 ? 8.280 1.073 -11.550 1.00 95.06 78 GLN A N 1
ATOM 594 C CA . GLN A 1 78 ? 7.390 0.122 -12.207 1.00 95.06 78 GLN A CA 1
ATOM 595 C C . GLN A 1 78 ? 6.018 0.169 -11.546 1.00 95.06 78 GLN A C 1
ATOM 597 O O . GLN A 1 78 ? 5.903 0.413 -10.347 1.00 95.06 78 GLN A O 1
ATOM 602 N N . CYS A 1 79 ? 4.972 -0.077 -12.330 1.00 97.25 79 CYS A N 1
ATOM 603 C CA . CYS A 1 79 ? 3.632 -0.233 -11.799 1.00 97.25 79 CYS A CA 1
ATOM 604 C C . CYS A 1 79 ? 2.748 -1.118 -12.681 1.00 97.25 79 CYS A C 1
ATOM 606 O O . CYS A 1 79 ? 2.938 -1.205 -13.901 1.00 97.25 79 CYS A O 1
ATOM 608 N N . GLU A 1 80 ? 1.736 -1.701 -12.058 1.00 96.38 80 GLU A N 1
ATOM 609 C CA . GLU A 1 80 ? 0.673 -2.466 -12.689 1.00 96.38 80 GLU A CA 1
ATOM 610 C C . GLU A 1 80 ? -0.675 -2.134 -12.047 1.00 96.38 80 GLU A C 1
ATOM 612 O O . GLU A 1 80 ? -0.757 -1.798 -10.868 1.00 96.38 80 GLU A O 1
ATOM 617 N N . MET A 1 81 ? -1.730 -2.168 -12.862 1.00 97.25 81 MET A N 1
ATOM 618 C CA . MET A 1 81 ? -3.100 -1.895 -12.443 1.00 97.25 81 MET A CA 1
ATOM 619 C C . MET A 1 81 ? -3.934 -3.141 -12.716 1.00 97.25 81 MET A C 1
ATOM 621 O O . MET A 1 81 ? -4.331 -3.389 -13.856 1.00 97.25 81 MET A O 1
ATOM 625 N N . LEU A 1 82 ? -4.201 -3.895 -11.666 1.00 96.19 82 LEU A N 1
ATOM 626 C CA . LEU A 1 82 ? -4.981 -5.118 -11.680 1.00 96.19 82 LEU A CA 1
ATOM 627 C C . LEU A 1 82 ? -6.461 -4.797 -11.435 1.00 96.19 82 LEU A C 1
ATOM 629 O O . LEU A 1 82 ? -6.819 -3.823 -10.762 1.00 96.19 82 LEU A O 1
ATOM 633 N N . ARG A 1 83 ? -7.336 -5.591 -12.050 1.00 96.50 83 ARG A N 1
ATOM 634 C CA . ARG A 1 83 ? -8.804 -5.463 -11.943 1.00 96.50 83 ARG A CA 1
ATOM 635 C C . ARG A 1 83 ? -9.496 -6.806 -11.758 1.00 96.50 83 ARG A C 1
ATOM 637 O O . ARG A 1 83 ? -10.722 -6.856 -11.726 1.00 96.50 83 ARG A O 1
ATOM 644 N N . ASP A 1 84 ? -8.733 -7.886 -11.762 1.00 95.50 84 ASP A N 1
ATOM 645 C CA . ASP A 1 84 ? -9.266 -9.215 -11.561 1.00 95.50 84 ASP A CA 1
ATOM 646 C C . ASP A 1 84 ? -9.713 -9.367 -10.104 1.00 95.50 84 ASP A C 1
ATOM 648 O O . ASP A 1 84 ? -9.068 -8.881 -9.173 1.00 95.50 84 ASP A O 1
ATOM 652 N N . ALA A 1 85 ? -10.870 -10.002 -9.928 1.00 94.75 85 ALA A N 1
ATOM 653 C CA . ALA A 1 85 ? -11.478 -10.177 -8.616 1.00 94.75 85 ALA A CA 1
ATOM 654 C C . ALA A 1 85 ? -10.602 -11.042 -7.701 1.00 94.75 85 ALA A C 1
ATOM 656 O O . ALA A 1 85 ? -10.523 -10.764 -6.513 1.00 94.75 85 ALA A O 1
ATOM 657 N N . GLU A 1 86 ? -9.896 -12.025 -8.265 1.00 95.88 86 GLU A N 1
ATOM 658 C CA . GLU A 1 86 ? -9.042 -12.946 -7.515 1.00 95.88 86 GLU A CA 1
ATOM 659 C C . GLU A 1 86 ? -7.853 -12.232 -6.853 1.00 95.88 86 GLU A C 1
ATOM 661 O O . GLU A 1 86 ? -7.587 -12.448 -5.672 1.00 95.88 86 GLU A O 1
ATOM 666 N N . SER A 1 87 ? -7.159 -11.333 -7.561 1.00 94.56 87 SER A N 1
ATOM 667 C CA . SER A 1 87 ? -6.074 -10.542 -6.960 1.00 94.56 87 SER A CA 1
ATOM 668 C C . SER A 1 87 ? -6.584 -9.568 -5.902 1.00 94.56 87 SER A C 1
ATOM 670 O O . SER A 1 87 ? -5.894 -9.330 -4.914 1.00 94.56 87 SER A O 1
ATOM 672 N N . LEU A 1 88 ? -7.781 -9.002 -6.091 1.00 95.75 88 LEU A N 1
ATOM 673 C CA . LEU A 1 88 ? -8.408 -8.137 -5.090 1.00 95.75 88 LEU A CA 1
ATOM 674 C C . LEU A 1 88 ? -8.790 -8.918 -3.831 1.00 95.75 88 LEU A C 1
ATOM 676 O O . LEU A 1 88 ? -8.503 -8.454 -2.735 1.00 95.75 88 LEU A O 1
ATOM 680 N N . GLU A 1 89 ? -9.408 -10.087 -3.985 1.00 95.19 89 GLU A N 1
ATOM 681 C CA . GLU A 1 89 ? -9.814 -10.953 -2.876 1.00 95.19 89 GLU A CA 1
ATOM 682 C C . GLU A 1 89 ? -8.605 -11.372 -2.040 1.00 95.19 89 GLU A C 1
ATOM 684 O O . GLU A 1 89 ? -8.568 -11.073 -0.851 1.00 95.19 89 GLU A O 1
ATOM 689 N N . ARG A 1 90 ? -7.555 -11.909 -2.676 1.00 94.75 90 ARG A N 1
ATOM 690 C CA . ARG A 1 90 ? -6.307 -12.273 -1.982 1.00 94.75 90 ARG A CA 1
ATOM 691 C C . ARG A 1 90 ? -5.686 -11.091 -1.243 1.00 94.75 90 ARG A C 1
ATOM 693 O O . ARG A 1 90 ? -5.256 -11.234 -0.106 1.00 94.75 90 ARG A O 1
ATOM 700 N N . PHE A 1 91 ? -5.664 -9.918 -1.877 1.00 96.00 91 PHE A N 1
ATOM 701 C CA . PHE A 1 91 ? -5.155 -8.706 -1.242 1.00 96.00 91 PHE A CA 1
ATOM 702 C C . PHE A 1 91 ? -5.953 -8.338 0.017 1.00 96.00 91 PHE A C 1
ATOM 704 O O . PHE A 1 91 ? -5.362 -7.930 1.009 1.00 96.00 91 PHE A O 1
ATOM 711 N N . PHE A 1 92 ? -7.282 -8.472 0.007 1.00 95.81 92 PHE A N 1
ATOM 712 C CA . PHE A 1 92 ? -8.108 -8.173 1.181 1.00 95.81 92 PHE A CA 1
ATOM 713 C C . PHE A 1 92 ? -8.080 -9.276 2.244 1.00 95.81 92 PHE A C 1
ATOM 715 O O . PHE A 1 92 ? -8.190 -8.959 3.432 1.00 95.81 92 PHE A O 1
ATOM 722 N N . ASP A 1 93 ? -7.882 -10.534 1.855 1.00 95.06 93 ASP A N 1
ATOM 723 C CA . ASP A 1 93 ? -7.698 -11.649 2.787 1.00 95.06 93 ASP A CA 1
ATOM 724 C C . ASP A 1 93 ? -6.493 -11.412 3.704 1.00 95.06 93 ASP A C 1
ATOM 726 O O . ASP A 1 93 ? -6.588 -11.645 4.914 1.00 95.06 93 ASP A O 1
ATOM 730 N N . ASP A 1 94 ? -5.410 -10.831 3.177 1.00 93.81 94 ASP A N 1
ATOM 731 C CA . ASP A 1 94 ? -4.221 -10.463 3.955 1.00 93.81 94 ASP A CA 1
ATOM 732 C C . ASP A 1 94 ? -4.508 -9.413 5.048 1.00 93.81 94 ASP A C 1
ATOM 734 O O . ASP A 1 94 ? -3.748 -9.309 6.016 1.00 93.81 94 ASP A O 1
ATOM 738 N N . PHE A 1 95 ? -5.609 -8.659 4.936 1.00 95.00 95 PHE A N 1
ATOM 739 C CA . PHE A 1 95 ? -6.054 -7.649 5.908 1.00 95.00 95 PHE A CA 1
ATOM 740 C C . PHE A 1 95 ? -7.171 -8.145 6.838 1.00 95.00 95 PHE A C 1
ATOM 742 O O . PHE A 1 95 ? -7.558 -7.422 7.756 1.00 95.00 95 PHE A O 1
ATOM 749 N N . SER A 1 96 ? -7.707 -9.352 6.634 1.00 93.69 96 SER A N 1
ATOM 750 C CA . SER A 1 96 ? -8.861 -9.874 7.386 1.00 93.69 96 SER A CA 1
ATOM 751 C C . SER A 1 96 ? -8.676 -9.786 8.910 1.00 93.69 96 SER A C 1
ATOM 753 O O . SER A 1 96 ? -9.514 -9.203 9.602 1.00 93.69 96 SER A O 1
ATOM 755 N N . ALA A 1 97 ? -7.533 -10.255 9.419 1.00 93.06 97 ALA A N 1
ATOM 756 C CA . ALA A 1 97 ? -7.184 -10.180 10.838 1.00 93.06 97 ALA A CA 1
ATOM 757 C C . ALA A 1 97 ? -7.040 -8.732 11.342 1.00 93.06 97 ALA A C 1
ATOM 759 O O . ALA A 1 97 ? -7.432 -8.424 12.467 1.00 93.06 97 ALA A O 1
ATOM 760 N N . ASP A 1 98 ? -6.524 -7.825 10.507 1.00 94.56 98 ASP A N 1
ATOM 761 C CA . ASP A 1 98 ? -6.356 -6.412 10.859 1.00 94.56 98 ASP A CA 1
ATOM 762 C C . ASP A 1 98 ? -7.722 -5.726 10.998 1.00 94.56 98 ASP A C 1
ATOM 764 O O . ASP A 1 98 ? -7.950 -4.983 11.952 1.00 94.56 98 ASP A O 1
ATOM 768 N N . PHE A 1 99 ? -8.670 -6.050 10.112 1.00 94.69 99 PHE A N 1
ATOM 769 C CA . PHE A 1 99 ? -10.053 -5.582 10.201 1.00 94.69 99 PHE A CA 1
ATOM 770 C C . PHE A 1 99 ? -10.776 -6.100 11.442 1.00 94.69 99 PHE A C 1
ATOM 772 O O . PHE A 1 99 ? -11.480 -5.338 12.106 1.00 94.69 99 PHE A O 1
ATOM 779 N N . GLU A 1 100 ? -10.652 -7.391 11.748 1.00 92.94 100 GLU A N 1
ATOM 780 C CA . GLU A 1 100 ? -11.233 -7.973 12.962 1.00 92.94 100 GLU A CA 1
ATOM 781 C C . GLU A 1 100 ? -10.665 -7.301 14.209 1.00 92.94 100 GLU A C 1
ATOM 783 O O . GLU A 1 100 ? -11.423 -6.867 15.082 1.00 92.94 100 GLU A O 1
ATOM 788 N N . CYS A 1 101 ? -9.347 -7.107 14.239 1.00 93.75 101 CYS A N 1
ATOM 789 C CA . CYS A 1 101 ? -8.686 -6.408 15.325 1.00 93.75 101 CYS A CA 1
ATOM 790 C C . CYS A 1 101 ? -9.142 -4.960 15.465 1.00 93.75 101 CYS A C 1
ATOM 792 O O . CYS A 1 101 ? -9.445 -4.513 16.570 1.00 93.75 101 CYS A O 1
ATOM 794 N N . ALA A 1 102 ? -9.243 -4.231 14.356 1.00 94.12 102 ALA A N 1
ATOM 795 C CA . ALA A 1 102 ? -9.661 -2.842 14.382 1.00 94.12 102 ALA A CA 1
ATOM 796 C C . ALA A 1 102 ? -11.115 -2.685 14.863 1.00 94.12 102 ALA A C 1
ATOM 798 O O . ALA A 1 102 ? -11.427 -1.744 15.592 1.00 94.12 102 ALA A O 1
ATOM 799 N N . ARG A 1 103 ? -12.002 -3.634 14.525 1.00 93.00 103 ARG A N 1
ATOM 800 C CA . ARG A 1 103 ? -13.383 -3.679 15.044 1.00 93.00 103 ARG A CA 1
ATOM 801 C C . ARG A 1 103 ? -13.438 -4.031 16.535 1.00 93.00 103 ARG A C 1
ATOM 803 O O . ARG A 1 103 ? -14.289 -3.506 17.248 1.00 93.00 103 ARG A O 1
ATOM 810 N N . GLY A 1 104 ? -12.547 -4.908 16.998 1.00 89.06 104 GLY A N 1
ATOM 811 C CA . GLY A 1 104 ? -12.473 -5.393 18.382 1.00 89.06 104 GLY A CA 1
ATOM 812 C C . GLY A 1 104 ? -11.610 -4.552 19.333 1.00 89.06 104 GLY A C 1
ATOM 813 O O . GLY A 1 104 ? -11.478 -4.906 20.509 1.00 89.06 104 GLY A O 1
ATOM 814 N N . ALA A 1 105 ? -11.021 -3.446 18.867 1.00 73.56 105 ALA A N 1
ATOM 815 C CA . ALA A 1 105 ? -10.075 -2.625 19.632 1.00 73.56 105 ALA A CA 1
ATOM 816 C C . ALA A 1 105 ? -10.660 -1.993 20.917 1.00 73.56 105 ALA A C 1
ATOM 818 O O . ALA A 1 105 ? -9.914 -1.470 21.738 1.00 73.56 105 ALA A O 1
ATOM 819 N N . ASN A 1 106 ? -11.972 -2.108 21.151 1.00 66.50 106 ASN A N 1
ATOM 820 C CA . ASN A 1 106 ? -12.632 -1.671 22.386 1.00 66.50 106 ASN A CA 1
ATOM 821 C C . ASN A 1 106 ? -12.505 -2.640 23.583 1.00 66.50 106 ASN A C 1
ATOM 823 O O . ASN A 1 106 ? -13.136 -2.389 24.608 1.00 66.50 106 ASN A O 1
ATOM 827 N N . GLY A 1 107 ? -11.722 -3.727 23.515 1.00 56.84 107 GLY A N 1
ATOM 828 C CA . GLY A 1 107 ? -11.517 -4.549 24.721 1.00 56.84 107 GLY A CA 1
ATOM 829 C C . GLY A 1 107 ? -10.872 -5.927 24.584 1.00 56.84 107 GLY A C 1
ATOM 830 O O . GLY A 1 107 ? -10.888 -6.676 25.558 1.00 56.84 107 GLY A O 1
ATOM 831 N N . THR A 1 108 ? -10.318 -6.299 23.426 1.00 53.47 108 THR A N 1
ATOM 832 C CA . THR A 1 108 ? -9.759 -7.651 23.230 1.00 53.47 108 THR A CA 1
ATOM 833 C C . THR A 1 108 ? -8.230 -7.657 23.325 1.00 53.47 108 THR A C 1
ATOM 835 O O . THR A 1 108 ? -7.546 -7.023 22.525 1.00 53.47 108 THR A O 1
ATOM 838 N N . THR A 1 109 ? -7.687 -8.408 24.287 1.00 66.19 109 THR A N 1
ATOM 839 C CA . THR A 1 109 ? -6.265 -8.510 24.693 1.00 66.19 109 THR A CA 1
ATOM 840 C C . THR A 1 109 ? -5.312 -9.130 23.643 1.00 66.19 109 THR A C 1
ATOM 842 O O . THR A 1 109 ? -4.303 -9.725 24.003 1.00 66.19 109 THR A O 1
ATOM 845 N N . GLY A 1 110 ? -5.596 -9.031 22.341 1.00 75.69 110 GLY A N 1
ATOM 846 C CA . GLY A 1 110 ? -4.843 -9.733 21.285 1.00 75.69 110 GLY A CA 1
ATOM 847 C C . GLY A 1 110 ? -4.332 -8.872 20.129 1.00 75.69 110 GLY A C 1
ATOM 848 O O . GLY A 1 110 ? -3.543 -9.351 19.322 1.00 75.69 110 GLY A O 1
ATOM 849 N N . CYS A 1 111 ? -4.744 -7.608 20.036 1.00 84.69 111 CYS A N 1
ATOM 850 C CA . CYS A 1 111 ? -4.491 -6.777 18.856 1.00 84.69 111 CYS A CA 1
ATOM 851 C C . CYS A 1 111 ? -3.291 -5.848 19.046 1.00 84.69 111 CYS A C 1
ATOM 853 O O . CYS A 1 111 ? -3.426 -4.627 19.111 1.00 84.69 111 CYS A O 1
ATOM 855 N N . LEU A 1 112 ? -2.099 -6.435 19.162 1.00 83.25 112 LEU A N 1
ATOM 856 C CA . LEU A 1 112 ? -0.859 -5.665 19.245 1.00 83.25 112 LEU A CA 1
ATOM 857 C C . LEU A 1 112 ? -0.538 -5.019 17.886 1.00 83.25 112 LEU A C 1
ATOM 859 O O . LEU A 1 112 ? -0.530 -5.685 16.852 1.00 83.2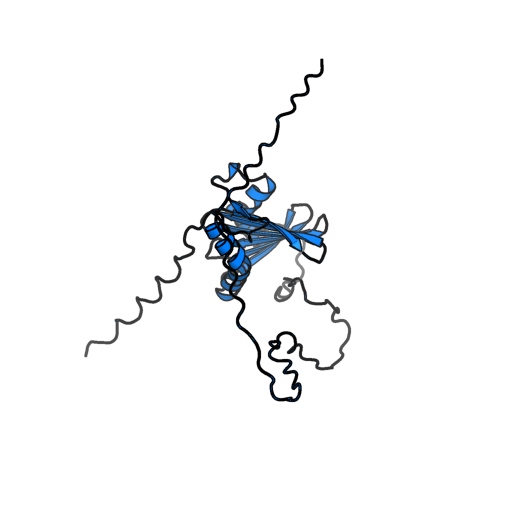5 112 LEU A O 1
ATOM 863 N N . GLY A 1 113 ? -0.255 -3.715 17.899 1.00 89.12 113 GLY A N 1
ATOM 864 C CA . GLY A 1 113 ? 0.256 -2.973 16.739 1.00 89.12 113 GLY A CA 1
ATOM 865 C C . GLY A 1 113 ? -0.792 -2.360 15.805 1.00 89.12 113 GLY A C 1
ATOM 866 O O . GLY A 1 113 ? -0.402 -1.668 14.869 1.00 89.12 113 GLY A O 1
ATOM 867 N N . VAL A 1 114 ? -2.093 -2.560 16.048 1.00 95.06 114 VAL A N 1
ATOM 868 C CA . VAL A 1 114 ? -3.159 -1.861 15.306 1.00 95.06 114 VAL A CA 1
ATOM 869 C C . VAL A 1 114 ? -3.466 -0.537 16.004 1.00 95.06 114 VAL A C 1
ATOM 871 O O . VAL A 1 114 ? -3.882 -0.519 17.162 1.00 95.06 114 VAL A O 1
ATOM 874 N N . ARG A 1 115 ? -3.285 0.579 15.296 1.00 95.38 115 ARG A N 1
ATOM 875 C CA . ARG A 1 115 ? -3.626 1.928 15.760 1.00 95.38 115 ARG A CA 1
ATOM 876 C C . ARG A 1 115 ? -4.828 2.447 14.982 1.00 95.38 115 ARG A C 1
ATOM 878 O O . ARG A 1 115 ? -4.759 2.601 13.766 1.00 95.38 115 ARG A O 1
ATOM 885 N N . ILE A 1 116 ? -5.915 2.736 15.691 1.00 95.62 116 ILE A N 1
ATOM 886 C CA . ILE A 1 116 ? -7.105 3.373 15.115 1.00 95.62 116 ILE A CA 1
ATOM 887 C C . ILE A 1 116 ? -6.847 4.869 14.958 1.00 95.62 116 ILE A C 1
ATOM 889 O O . ILE A 1 116 ? -6.273 5.495 15.849 1.00 95.62 116 ILE A O 1
ATOM 893 N N . PHE A 1 117 ? -7.298 5.437 13.846 1.00 96.19 117 PHE A N 1
ATOM 894 C CA . PHE A 1 117 ? -7.289 6.879 13.613 1.00 96.19 117 PHE A CA 1
ATOM 895 C C . PHE A 1 117 ? -8.639 7.338 13.063 1.00 96.19 117 PHE A C 1
ATOM 897 O O . PHE A 1 117 ? -9.441 6.516 12.608 1.00 96.19 117 PHE A O 1
ATOM 904 N N . ARG A 1 118 ? -8.925 8.638 13.153 1.00 95.31 118 ARG A N 1
ATOM 905 C CA . ARG A 1 118 ? -10.195 9.202 12.672 1.00 95.31 118 ARG A CA 1
ATOM 906 C C . ARG A 1 118 ? -9.984 9.978 11.390 1.00 95.31 118 ARG A C 1
ATOM 908 O O . ARG A 1 118 ? -10.704 9.748 10.420 1.00 95.31 118 ARG A O 1
ATOM 915 N N . ASP A 1 119 ? -8.948 10.802 11.392 1.00 96.38 119 ASP A N 1
ATOM 916 C CA . ASP A 1 119 ? -8.664 11.762 10.343 1.00 96.38 119 ASP A CA 1
ATOM 917 C C . ASP A 1 119 ? -7.294 11.466 9.718 1.00 96.38 119 ASP A C 1
ATOM 919 O O . ASP A 1 119 ? -6.413 10.868 10.340 1.00 96.38 119 ASP A O 1
ATOM 923 N N . VAL A 1 120 ? -7.108 11.827 8.448 1.00 97.00 120 VAL A N 1
ATOM 924 C CA . VAL A 1 120 ? -5.862 11.533 7.712 1.00 97.00 120 VAL A CA 1
ATOM 925 C C . VAL A 1 120 ? -4.683 12.313 8.305 1.00 97.00 120 VAL A C 1
ATOM 927 O O . VAL A 1 120 ? -3.538 11.883 8.219 1.00 97.00 120 VAL A O 1
ATOM 930 N N . GLU A 1 121 ? -4.966 13.429 8.961 1.00 97.38 121 GLU A N 1
ATOM 931 C CA . GLU A 1 121 ? -4.031 14.278 9.685 1.00 97.38 121 GLU A CA 1
ATOM 932 C C . GLU A 1 121 ? -3.422 13.582 10.917 1.00 97.38 121 GLU A C 1
ATOM 934 O O . GLU A 1 121 ? -2.333 13.959 11.345 1.00 97.38 121 GLU A O 1
ATOM 939 N N . ASP A 1 122 ? -4.065 12.529 11.444 1.00 97.12 122 ASP A N 1
ATOM 940 C CA . ASP A 1 122 ? -3.537 11.688 12.533 1.00 97.12 122 ASP A CA 1
ATOM 941 C C . ASP A 1 122 ? -2.429 10.719 12.059 1.00 97.12 122 ASP A C 1
ATOM 943 O O . ASP A 1 122 ? -1.865 9.938 12.846 1.00 97.12 122 ASP A O 1
ATOM 947 N N . LEU A 1 123 ? -2.172 10.681 10.751 1.00 97.31 123 LEU A N 1
ATOM 948 C CA . LEU A 1 123 ? -1.153 9.852 10.123 1.00 97.31 123 LEU A CA 1
ATOM 949 C C . LEU A 1 123 ? 0.134 10.644 9.912 1.00 97.31 123 LEU A C 1
ATOM 951 O O . LEU A 1 123 ? 0.105 11.843 9.635 1.00 97.31 123 LEU A O 1
ATOM 955 N N . ASP A 1 124 ? 1.273 9.957 9.982 1.00 97.44 124 ASP A N 1
ATOM 956 C CA . ASP A 1 124 ? 2.535 10.568 9.568 1.00 97.44 124 ASP A CA 1
ATOM 957 C C . ASP A 1 124 ? 2.564 10.830 8.050 1.00 97.44 124 ASP A C 1
ATOM 959 O O . ASP A 1 124 ? 1.776 10.274 7.283 1.00 97.44 124 ASP A O 1
ATOM 963 N N . GLU A 1 125 ? 3.485 11.683 7.597 1.00 96.69 125 GLU A N 1
ATOM 964 C CA . GLU A 1 125 ? 3.580 12.085 6.187 1.00 96.69 125 GLU A CA 1
ATOM 965 C C . GLU A 1 125 ? 3.690 10.881 5.238 1.00 96.69 125 GLU A C 1
ATOM 967 O O . GLU A 1 125 ? 3.051 10.854 4.185 1.00 96.69 125 GLU A O 1
ATOM 972 N N . ARG A 1 126 ? 4.428 9.834 5.630 1.00 94.81 126 ARG A N 1
ATOM 973 C CA . ARG A 1 126 ? 4.584 8.629 4.807 1.00 94.81 126 ARG A CA 1
ATOM 974 C C . ARG A 1 126 ? 3.261 7.879 4.712 1.00 94.81 126 ARG A C 1
ATOM 976 O O . ARG A 1 126 ? 2.836 7.549 3.611 1.00 94.81 126 ARG A O 1
ATOM 983 N N . GLN A 1 127 ? 2.584 7.657 5.835 1.00 97.31 127 GLN A N 1
ATOM 984 C CA . GLN A 1 127 ? 1.267 7.023 5.916 1.00 97.31 127 GLN A CA 1
ATOM 985 C C . GLN A 1 127 ? 0.213 7.796 5.102 1.00 97.31 127 GLN A C 1
ATOM 987 O O . GLN A 1 127 ? -0.593 7.183 4.400 1.00 97.31 127 GLN A O 1
ATOM 992 N N . GLN A 1 128 ? 0.254 9.132 5.106 1.00 97.56 128 GLN A N 1
ATOM 993 C CA . GLN A 1 128 ? -0.612 9.959 4.258 1.00 97.56 128 GLN A CA 1
ATOM 994 C C . GLN A 1 128 ? -0.324 9.751 2.763 1.00 97.56 128 GLN A C 1
ATOM 996 O O . GLN A 1 128 ? -1.252 9.675 1.952 1.00 97.56 128 GLN A O 1
ATOM 1001 N N . GLU A 1 129 ? 0.946 9.619 2.365 1.00 95.94 129 GLU A N 1
ATOM 1002 C CA . GLU A 1 129 ? 1.319 9.338 0.974 1.00 95.94 129 GLU A CA 1
ATOM 1003 C C . GLU A 1 129 ? 0.784 7.996 0.456 1.00 95.94 129 GLU A C 1
ATOM 1005 O O . GLU A 1 129 ? 0.466 7.898 -0.737 1.00 95.94 129 GLU A O 1
ATOM 1010 N N . LEU A 1 130 ? 0.643 6.977 1.317 1.00 95.31 130 LEU A N 1
ATOM 1011 C CA . LEU A 1 130 ? 0.029 5.692 0.943 1.00 95.31 130 LEU A CA 1
ATOM 1012 C C . LEU A 1 130 ? -1.421 5.883 0.471 1.00 95.31 130 LEU A C 1
ATOM 1014 O O . LEU A 1 130 ? -1.863 5.213 -0.465 1.00 95.31 130 LEU A O 1
ATOM 1018 N N . LEU A 1 131 ? -2.143 6.841 1.058 1.00 96.19 131 LEU A N 1
ATOM 1019 C CA . LEU A 1 131 ? -3.538 7.138 0.723 1.00 96.19 131 LEU A CA 1
ATOM 1020 C C . LEU A 1 131 ? -3.691 8.019 -0.533 1.00 96.19 131 LEU A C 1
ATOM 1022 O O . LEU A 1 131 ? -4.805 8.228 -1.021 1.00 96.19 131 LEU A O 1
ATOM 1026 N N . GLN A 1 132 ? -2.599 8.490 -1.151 1.00 96.00 132 GLN A N 1
ATOM 1027 C CA . GLN A 1 132 ? -2.639 9.321 -2.366 1.00 96.00 132 GLN A CA 1
ATOM 1028 C C . GLN A 1 132 ? -2.877 8.511 -3.662 1.00 96.00 132 GLN A C 1
ATOM 1030 O O . GLN A 1 132 ? -2.232 8.739 -4.695 1.00 96.00 132 GLN A O 1
ATOM 1035 N N . TRP A 1 133 ? -3.863 7.607 -3.660 1.00 96.38 133 TRP A N 1
ATOM 1036 C CA . TRP A 1 133 ? -4.230 6.726 -4.781 1.00 96.38 133 TRP A CA 1
ATOM 1037 C C . TRP A 1 133 ? -4.293 7.447 -6.133 1.00 96.38 133 TRP A C 1
ATOM 1039 O O . TRP A 1 133 ? -3.678 7.032 -7.117 1.00 96.38 133 TRP A O 1
ATOM 1049 N N . ARG A 1 134 ? -5.010 8.577 -6.202 1.00 97.56 134 ARG A N 1
ATOM 1050 C CA . ARG A 1 134 ? -5.212 9.323 -7.458 1.00 97.56 134 ARG A CA 1
ATOM 1051 C C . ARG A 1 134 ? -3.903 9.860 -8.040 1.00 97.56 134 ARG A C 1
ATOM 1053 O O . ARG A 1 134 ? -3.781 9.978 -9.263 1.00 97.56 134 ARG A O 1
ATOM 1060 N N . ARG A 1 135 ? -2.935 10.226 -7.194 1.00 97.06 135 ARG A N 1
ATOM 1061 C CA . ARG A 1 135 ? -1.609 10.690 -7.625 1.00 97.06 135 ARG A CA 1
ATOM 1062 C C . ARG A 1 135 ? -0.813 9.516 -8.189 1.00 97.06 135 ARG A C 1
ATOM 1064 O O . ARG A 1 135 ? -0.362 9.603 -9.333 1.00 97.06 135 ARG A O 1
ATOM 1071 N N . LEU A 1 136 ? -0.748 8.409 -7.450 1.00 96.81 136 LEU A N 1
ATOM 1072 C CA . LEU A 1 136 ? -0.022 7.200 -7.842 1.00 96.81 136 LEU A CA 1
ATOM 1073 C C . LEU A 1 136 ? -0.595 6.569 -9.123 1.00 96.81 136 LEU A C 1
ATOM 1075 O O . LEU A 1 136 ? 0.140 6.306 -10.072 1.00 96.81 136 LEU A O 1
ATOM 1079 N N . ALA A 1 137 ? -1.919 6.449 -9.231 1.00 97.38 137 ALA A N 1
ATOM 1080 C CA . ALA A 1 137 ? -2.599 5.925 -10.415 1.00 97.38 137 ALA A CA 1
ATOM 1081 C C . ALA A 1 137 ? -2.432 6.813 -11.664 1.00 97.38 137 ALA A C 1
ATOM 1083 O O . ALA A 1 137 ? -2.450 6.320 -12.795 1.00 97.38 137 ALA A O 1
ATOM 1084 N N . ARG A 1 138 ? -2.294 8.139 -11.508 1.00 97.19 138 ARG A N 1
ATOM 1085 C CA . ARG A 1 138 ? -1.950 9.037 -12.628 1.00 97.19 138 ARG A CA 1
ATOM 1086 C C . ARG A 1 138 ? -0.498 8.850 -13.060 1.00 97.19 138 ARG A C 1
ATOM 1088 O O . ARG A 1 138 ? -0.265 8.706 -14.255 1.00 97.19 138 ARG A O 1
ATOM 1095 N N . ALA A 1 139 ? 0.438 8.805 -12.111 1.00 96.31 139 ALA A N 1
ATOM 1096 C CA . ALA A 1 139 ? 1.849 8.551 -12.399 1.00 96.31 139 ALA A CA 1
ATOM 1097 C C . ALA A 1 139 ? 2.042 7.206 -13.113 1.00 96.31 139 ALA A C 1
ATOM 1099 O O . ALA A 1 139 ? 2.682 7.153 -14.158 1.00 96.31 139 ALA A O 1
ATOM 1100 N N . CYS A 1 140 ? 1.374 6.159 -12.629 1.00 96.44 140 CYS A 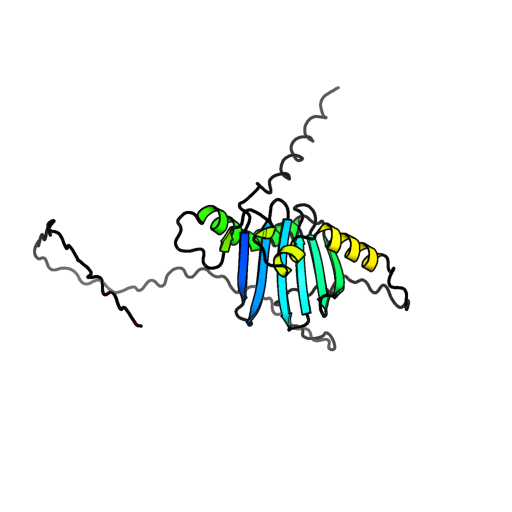N 1
ATOM 1101 C CA . CYS A 1 140 ? 1.424 4.839 -13.235 1.00 96.44 140 CYS A CA 1
ATOM 1102 C C . CYS A 1 140 ? 0.927 4.825 -14.690 1.00 96.44 140 CYS A C 1
ATOM 1104 O O . CYS A 1 140 ? 1.570 4.261 -15.571 1.00 96.44 140 CYS A O 1
ATOM 1106 N N . ARG A 1 141 ? -0.192 5.501 -14.979 1.00 95.81 141 ARG A N 1
ATOM 1107 C CA . ARG A 1 141 ? -0.720 5.587 -16.351 1.00 95.81 141 ARG A CA 1
ATOM 1108 C C . ARG A 1 141 ? 0.208 6.339 -17.305 1.00 95.81 141 ARG A C 1
ATOM 1110 O O . ARG A 1 141 ? 0.258 5.969 -18.472 1.00 95.81 141 ARG A O 1
ATOM 1117 N N . ARG A 1 142 ? 0.925 7.366 -16.836 1.00 94.44 142 ARG A N 1
ATOM 1118 C CA . ARG A 1 142 ? 1.945 8.063 -17.644 1.00 94.44 142 ARG A CA 1
ATOM 1119 C C . ARG A 1 142 ? 3.122 7.142 -17.957 1.00 94.44 142 ARG A C 1
ATOM 1121 O O . ARG A 1 142 ? 3.467 6.979 -19.123 1.00 94.44 142 ARG A O 1
ATOM 1128 N N . LEU A 1 143 ? 3.627 6.439 -16.940 1.00 92.19 143 LEU A N 1
ATOM 1129 C CA . LEU A 1 143 ? 4.699 5.452 -17.095 1.00 92.19 143 LEU A CA 1
ATOM 1130 C C . LEU A 1 143 ? 4.315 4.352 -18.105 1.00 92.19 143 LEU A C 1
ATOM 1132 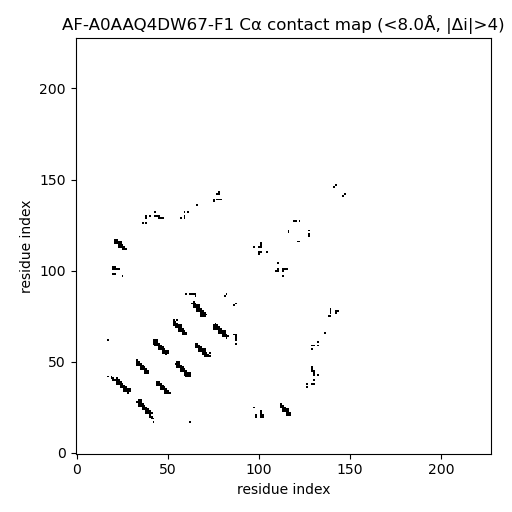O O . LEU A 1 143 ? 5.091 4.006 -18.990 1.00 92.19 143 LEU A O 1
ATOM 1136 N N . GLN A 1 144 ? 3.082 3.840 -18.033 1.00 90.12 144 GLN A N 1
ATOM 1137 C CA . GLN A 1 144 ? 2.579 2.817 -18.961 1.00 90.12 144 GLN A CA 1
ATOM 1138 C C . GLN A 1 144 ? 2.358 3.321 -20.396 1.00 90.12 144 GLN A C 1
ATOM 1140 O O . GLN A 1 144 ? 2.380 2.516 -21.327 1.00 90.12 144 GLN A O 1
ATOM 1145 N N . ARG A 1 145 ? 2.143 4.627 -20.597 1.00 89.94 145 ARG A N 1
ATOM 1146 C CA . ARG A 1 145 ? 2.017 5.234 -21.934 1.00 89.94 145 ARG A CA 1
ATOM 1147 C C . ARG A 1 145 ? 3.361 5.453 -22.622 1.00 89.94 145 ARG A C 1
ATOM 1149 O O . ARG A 1 145 ? 3.364 5.758 -23.809 1.00 89.94 145 ARG A O 1
ATOM 1156 N N . GLY A 1 146 ? 4.474 5.257 -21.916 1.00 75.31 146 GLY A N 1
ATOM 1157 C CA . GLY A 1 146 ? 5.802 5.495 -22.470 1.00 75.31 146 GLY A CA 1
ATOM 1158 C C . GLY A 1 146 ? 6.109 6.981 -22.651 1.00 75.31 146 GLY A C 1
ATOM 1159 O O . GLY A 1 146 ? 6.868 7.327 -23.547 1.00 75.31 146 GLY A O 1
ATOM 1160 N N . GLU A 1 147 ? 5.522 7.853 -21.821 1.00 63.41 147 GLU A N 1
ATOM 1161 C CA . GLU A 1 147 ? 5.876 9.283 -21.805 1.00 63.41 147 GLU A CA 1
ATOM 1162 C C . GLU A 1 147 ? 7.286 9.552 -21.254 1.00 63.41 147 GLU A C 1
ATOM 1164 O O . GLU A 1 147 ? 7.784 10.665 -21.393 1.00 63.41 147 GLU A O 1
ATOM 1169 N N . ASP A 1 148 ? 7.977 8.537 -20.731 1.00 55.31 148 ASP A N 1
ATOM 1170 C CA . ASP A 1 148 ? 9.417 8.606 -20.486 1.00 55.31 148 ASP A CA 1
ATOM 1171 C C . ASP A 1 148 ? 10.151 8.189 -21.769 1.00 55.31 148 ASP A C 1
ATOM 1173 O O . ASP A 1 148 ? 10.607 7.056 -21.940 1.00 55.31 148 ASP A O 1
ATOM 1177 N N . GLY A 1 149 ? 10.164 9.112 -22.731 1.00 53.50 149 GLY A N 1
ATOM 1178 C CA . GLY A 1 149 ? 10.844 8.961 -24.008 1.00 53.50 149 GLY A CA 1
ATOM 1179 C C . GLY A 1 149 ? 12.329 8.641 -23.829 1.00 53.50 149 GLY A C 1
ATOM 1180 O O . GLY A 1 149 ? 13.072 9.412 -23.230 1.00 53.50 149 GLY A O 1
ATOM 1181 N N . GLY A 1 150 ? 12.772 7.519 -24.401 1.00 52.50 150 GLY A N 1
ATOM 1182 C CA . GLY A 1 150 ? 14.197 7.229 -24.546 1.00 52.50 150 GLY A CA 1
ATOM 1183 C C . GLY A 1 150 ? 14.538 5.750 -24.685 1.00 52.50 150 GLY A C 1
ATOM 1184 O O . GLY A 1 150 ? 15.068 5.155 -23.757 1.00 52.50 150 GLY A O 1
ATOM 1185 N N . GLY A 1 151 ? 14.295 5.172 -25.865 1.00 46.44 151 GLY A N 1
ATOM 1186 C CA . GLY A 1 151 ? 14.970 3.938 -26.291 1.00 46.44 151 GLY A CA 1
ATOM 1187 C C . GLY A 1 151 ? 14.052 2.735 -26.471 1.00 46.44 151 GLY A C 1
ATOM 1188 O O . GLY A 1 151 ? 13.909 1.891 -25.591 1.00 46.44 151 GLY A O 1
ATOM 1189 N N . GLY A 1 152 ? 13.448 2.638 -27.657 1.00 50.72 152 GLY A N 1
ATOM 1190 C CA . GLY A 1 152 ? 12.732 1.449 -28.099 1.00 50.72 152 GLY A CA 1
ATOM 1191 C C . GLY A 1 152 ? 13.630 0.212 -28.105 1.00 50.72 152 GLY A C 1
ATOM 1192 O O . GLY A 1 152 ? 14.774 0.255 -28.542 1.00 50.72 152 GLY A O 1
ATOM 1193 N N . GLY A 1 153 ? 13.098 -0.912 -27.630 1.00 46.84 153 GLY A N 1
ATOM 1194 C CA . GLY A 1 153 ? 13.870 -2.149 -27.602 1.00 46.84 153 GLY A CA 1
ATOM 1195 C C . GLY A 1 153 ? 13.172 -3.303 -26.906 1.00 46.84 153 GLY A C 1
ATOM 1196 O O . GLY A 1 153 ? 13.746 -3.936 -26.033 1.00 46.84 153 GLY A O 1
ATOM 1197 N N . GLY A 1 154 ? 11.931 -3.596 -27.296 1.00 49.91 154 GLY A N 1
ATOM 1198 C CA . GLY A 1 154 ? 11.318 -4.886 -26.994 1.00 49.91 154 GLY A CA 1
ATOM 1199 C C . GLY A 1 154 ? 10.229 -4.844 -25.932 1.00 49.91 154 GLY A C 1
ATOM 1200 O O . GLY A 1 154 ? 10.465 -5.038 -24.745 1.00 49.91 154 GLY A O 1
ATOM 1201 N N . ARG A 1 155 ? 8.987 -4.784 -26.419 1.00 51.94 155 ARG A N 1
ATOM 1202 C CA . ARG A 1 155 ? 7.796 -5.390 -25.803 1.00 51.94 155 ARG A CA 1
ATOM 1203 C C . ARG A 1 155 ? 7.983 -6.915 -25.618 1.00 51.94 155 ARG A C 1
ATOM 1205 O O . ARG A 1 155 ? 7.170 -7.708 -26.092 1.00 51.94 155 ARG A O 1
ATOM 1212 N N . ARG A 1 156 ? 9.043 -7.377 -24.945 1.00 54.66 156 ARG A N 1
ATOM 1213 C CA . ARG A 1 156 ? 9.042 -8.732 -24.386 1.00 54.66 156 ARG A CA 1
ATOM 1214 C C . ARG A 1 156 ? 8.006 -8.716 -23.270 1.00 54.66 156 ARG A C 1
ATOM 1216 O O . ARG A 1 156 ? 8.114 -7.947 -22.322 1.00 54.66 156 ARG A O 1
ATOM 1223 N N . ARG A 1 157 ? 6.935 -9.479 -23.494 1.00 53.16 157 ARG A N 1
ATOM 1224 C CA . ARG A 1 157 ? 5.758 -9.639 -22.636 1.00 53.16 157 ARG A CA 1
ATOM 1225 C C . ARG A 1 157 ? 6.167 -9.648 -21.157 1.00 53.16 157 ARG A C 1
ATOM 1227 O O . ARG A 1 157 ? 6.692 -10.643 -20.675 1.00 53.16 157 ARG A O 1
ATOM 1234 N N . ARG A 1 158 ? 5.898 -8.541 -20.457 1.00 54.47 158 ARG A N 1
ATOM 1235 C CA . ARG A 1 158 ? 5.952 -8.405 -18.992 1.00 54.47 158 ARG A CA 1
ATOM 1236 C C . ARG A 1 158 ? 4.843 -9.251 -18.351 1.00 54.47 158 ARG A C 1
ATOM 1238 O O . ARG A 1 158 ? 3.903 -8.695 -17.804 1.00 54.47 158 ARG A O 1
ATOM 1245 N N . ARG A 1 159 ? 4.880 -10.575 -18.509 1.00 52.62 159 ARG A N 1
ATOM 1246 C CA . ARG A 1 159 ? 3.934 -11.463 -17.816 1.00 52.62 159 ARG A CA 1
ATOM 1247 C C . ARG A 1 159 ? 4.490 -12.054 -16.521 1.00 52.62 159 ARG A C 1
ATOM 1249 O O . ARG A 1 159 ? 3.686 -12.500 -15.724 1.00 52.62 159 ARG A O 1
ATOM 1256 N N . ASP A 1 160 ? 5.796 -11.948 -16.251 1.00 49.97 160 ASP A N 1
ATOM 1257 C CA . ASP A 1 160 ? 6.413 -12.774 -15.195 1.00 49.97 160 ASP A CA 1
ATOM 1258 C C . ASP A 1 160 ? 7.361 -12.021 -14.235 1.00 49.97 160 ASP A C 1
ATOM 1260 O O . ASP A 1 160 ? 8.227 -12.633 -13.621 1.00 49.97 160 ASP A O 1
ATOM 1264 N N . LEU A 1 161 ? 7.266 -10.689 -14.114 1.00 55.16 161 LEU A N 1
ATOM 1265 C CA . LEU A 1 161 ? 8.232 -9.890 -13.327 1.00 55.16 161 LEU A CA 1
ATOM 1266 C C . LEU A 1 161 ? 7.676 -9.247 -12.052 1.00 55.16 161 LEU A C 1
ATOM 1268 O O . LEU A 1 161 ? 8.428 -8.564 -11.360 1.00 55.16 161 LEU A O 1
ATOM 1272 N N . PHE A 1 162 ? 6.407 -9.468 -11.706 1.00 52.19 162 PHE A N 1
ATOM 1273 C CA . PHE A 1 162 ? 5.950 -9.180 -10.347 1.00 52.19 162 PHE A CA 1
ATOM 1274 C C . PHE A 1 162 ? 6.281 -10.380 -9.464 1.00 52.19 162 PHE A C 1
ATOM 1276 O O . PHE A 1 162 ? 5.546 -11.359 -9.377 1.00 52.19 162 PHE A O 1
ATOM 1283 N N . LEU A 1 163 ? 7.481 -10.291 -8.890 1.00 56.12 163 LEU A N 1
ATOM 1284 C CA . LEU A 1 163 ? 8.014 -11.182 -7.875 1.00 56.12 163 LEU A CA 1
ATOM 1285 C C . LEU A 1 163 ? 7.037 -11.289 -6.700 1.00 56.12 163 LEU A C 1
ATOM 1287 O O . LEU A 1 163 ? 6.722 -10.284 -6.065 1.00 56.12 163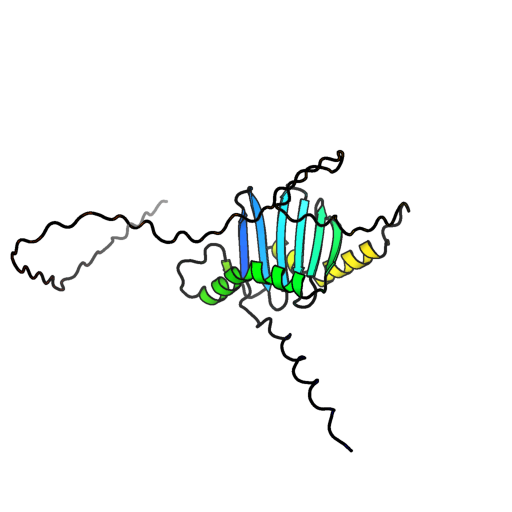 LEU A O 1
ATOM 1291 N N . TYR A 1 164 ? 6.611 -12.508 -6.386 1.00 51.84 164 TYR A N 1
ATOM 1292 C CA . TYR A 1 164 ? 5.983 -12.813 -5.107 1.00 51.84 164 TYR A CA 1
ATOM 1293 C C . TYR A 1 164 ? 7.106 -12.969 -4.065 1.00 51.84 164 TYR A C 1
ATOM 1295 O O . TYR A 1 164 ? 8.036 -13.750 -4.303 1.00 51.84 164 TYR A O 1
ATOM 1303 N N . PRO A 1 165 ? 7.092 -12.248 -2.932 1.00 47.00 165 PRO A N 1
ATOM 1304 C CA . PRO A 1 165 ? 8.038 -12.524 -1.854 1.00 47.00 165 PRO A CA 1
ATOM 1305 C C . PRO A 1 165 ? 7.825 -13.972 -1.370 1.00 47.00 165 PRO A C 1
ATOM 1307 O O . PRO A 1 165 ? 6.713 -14.351 -1.014 1.00 47.00 165 PRO A O 1
ATOM 1310 N N . GLY A 1 166 ? 8.869 -14.808 -1.451 1.00 50.03 166 GLY A N 1
ATOM 1311 C CA . GLY A 1 166 ? 8.832 -16.234 -1.076 1.00 50.03 166 GLY A CA 1
ATOM 1312 C C . GLY A 1 166 ? 9.161 -17.238 -2.194 1.00 50.03 166 GLY A C 1
ATOM 1313 O O . GLY A 1 166 ? 9.402 -18.410 -1.907 1.00 50.03 166 GLY A O 1
ATOM 1314 N N . THR A 1 167 ? 9.242 -16.823 -3.464 1.00 50.69 167 THR A N 1
ATOM 1315 C CA . THR A 1 167 ? 9.737 -17.705 -4.539 1.00 50.69 167 THR A CA 1
ATOM 1316 C C . THR A 1 167 ? 11.256 -17.598 -4.687 1.00 50.69 167 THR A C 1
ATOM 1318 O O . THR A 1 167 ? 11.767 -16.600 -5.193 1.00 50.69 167 THR A O 1
ATOM 1321 N N . ASN A 1 168 ? 11.975 -18.641 -4.253 1.00 43.41 168 ASN A N 1
ATOM 1322 C CA . ASN A 1 168 ? 13.423 -18.796 -4.434 1.00 43.41 168 ASN A CA 1
ATOM 1323 C C . ASN A 1 168 ? 13.816 -18.672 -5.913 1.00 43.41 168 ASN A C 1
ATOM 1325 O O . ASN A 1 168 ? 13.418 -19.477 -6.755 1.00 43.41 168 ASN A O 1
ATOM 1329 N N . TRP A 1 169 ? 14.637 -17.672 -6.219 1.00 48.22 169 TRP A N 1
ATOM 1330 C CA . TRP A 1 169 ? 15.077 -17.354 -7.571 1.00 48.22 169 TRP A CA 1
ATOM 1331 C C . TRP A 1 169 ? 16.322 -18.167 -7.948 1.00 48.22 169 TRP A C 1
ATOM 1333 O O . TRP A 1 169 ? 17.442 -17.657 -7.931 1.00 48.22 169 TRP A O 1
ATOM 1343 N N . CYS A 1 170 ? 16.163 -19.438 -8.322 1.00 48.53 170 CYS A N 1
ATOM 1344 C CA . CYS A 1 170 ? 17.188 -20.090 -9.136 1.00 48.53 170 CYS A CA 1
ATOM 1345 C C . CYS A 1 170 ? 17.008 -19.613 -10.586 1.00 48.53 170 CYS A C 1
ATOM 1347 O O . CYS A 1 170 ? 16.119 -20.049 -11.316 1.00 48.53 170 CYS A O 1
ATOM 1349 N N . GLY A 1 171 ? 17.821 -18.633 -10.990 1.00 39.50 171 GLY A N 1
ATOM 1350 C CA . GLY A 1 171 ? 17.804 -18.090 -12.345 1.00 39.50 171 GLY A CA 1
ATOM 1351 C C . GLY A 1 171 ? 17.862 -19.210 -13.388 1.00 39.50 171 GLY A C 1
ATOM 1352 O O . GLY A 1 171 ? 18.740 -20.071 -13.351 1.00 39.50 171 GLY A O 1
ATOM 1353 N N . SER A 1 172 ? 16.910 -19.206 -14.321 1.00 45.16 172 SER A N 1
ATOM 1354 C CA . SER A 1 172 ? 16.845 -20.162 -15.428 1.00 45.16 172 SER A CA 1
ATOM 1355 C C . SER A 1 172 ? 17.944 -19.866 -16.446 1.00 45.16 172 SER A C 1
ATOM 1357 O O . SER A 1 172 ? 17.722 -19.235 -17.474 1.00 45.16 172 SER A O 1
ATOM 1359 N N . GLY A 1 173 ? 19.143 -20.336 -16.124 1.00 42.94 173 GLY A N 1
ATOM 1360 C CA . GLY A 1 173 ? 20.282 -20.473 -17.019 1.00 42.94 173 GLY A CA 1
ATOM 1361 C C . GLY A 1 173 ? 20.798 -21.911 -17.073 1.00 42.94 173 GLY A C 1
ATOM 1362 O O . GLY A 1 173 ? 21.961 -22.107 -17.379 1.00 42.94 173 GLY A O 1
ATOM 1363 N N . ALA A 1 174 ? 19.987 -22.924 -16.748 1.00 38.75 174 ALA A N 1
ATOM 1364 C CA . ALA A 1 174 ? 20.313 -24.320 -17.036 1.00 38.75 174 ALA A CA 1
ATOM 1365 C C . ALA A 1 174 ? 19.050 -25.187 -17.023 1.00 38.75 174 ALA A C 1
ATOM 1367 O O . ALA A 1 174 ? 18.282 -25.193 -16.064 1.00 38.75 174 ALA A O 1
ATOM 1368 N N . ARG A 1 175 ? 18.851 -25.960 -18.093 1.00 48.34 175 ARG A N 1
ATOM 1369 C CA . ARG A 1 175 ? 17.896 -27.069 -18.108 1.00 48.34 175 ARG A CA 1
ATOM 1370 C C . ARG A 1 175 ? 18.326 -28.073 -17.041 1.00 48.34 175 ARG A C 1
ATOM 1372 O O . ARG A 1 175 ? 19.410 -28.634 -17.163 1.00 48.34 175 ARG A O 1
ATOM 1379 N N . ARG A 1 176 ? 17.468 -28.374 -16.071 1.00 37.84 176 ARG A N 1
ATOM 1380 C CA . ARG A 1 176 ? 17.450 -29.691 -15.430 1.00 37.84 176 ARG A CA 1
ATOM 1381 C C . ARG A 1 176 ? 16.042 -30.020 -14.964 1.00 37.84 176 ARG A C 1
ATOM 1383 O O . ARG A 1 176 ? 15.439 -29.301 -14.178 1.00 37.84 176 ARG A O 1
ATOM 1390 N N . ALA A 1 177 ? 15.535 -31.119 -15.503 1.00 46.09 177 ALA A N 1
ATOM 1391 C CA . ALA A 1 177 ? 14.397 -31.823 -14.960 1.00 46.09 177 ALA A CA 1
ATOM 1392 C C . ALA A 1 177 ? 14.761 -32.369 -13.572 1.00 46.09 177 ALA A C 1
ATOM 1394 O O . ALA A 1 177 ? 15.761 -33.068 -13.440 1.00 46.09 177 ALA A O 1
ATOM 1395 N N . SER A 1 178 ? 13.929 -32.095 -12.574 1.00 38.53 178 SER A N 1
ATOM 1396 C CA . SER A 1 178 ? 13.435 -33.126 -11.659 1.00 38.53 178 SER A CA 1
ATOM 1397 C C . SER A 1 178 ? 12.262 -32.559 -10.869 1.00 38.53 178 SER A C 1
ATOM 1399 O O . SER A 1 178 ? 12.384 -31.560 -10.165 1.00 38.53 178 SER A O 1
ATOM 1401 N N . SER A 1 179 ? 11.122 -33.216 -11.013 1.00 49.88 179 SER A N 1
ATOM 1402 C CA . SER A 1 179 ? 9.923 -33.055 -10.205 1.00 49.88 179 SER A CA 1
ATOM 1403 C C . SER A 1 179 ? 10.227 -33.049 -8.706 1.00 49.88 179 SER A C 1
ATOM 1405 O O . SER A 1 179 ? 10.767 -34.023 -8.181 1.00 49.88 179 SER A O 1
ATOM 1407 N N . THR A 1 180 ? 9.779 -32.024 -7.987 1.00 38.31 180 THR A N 1
ATOM 1408 C CA . THR A 1 180 ? 9.394 -32.172 -6.579 1.00 38.31 180 THR A CA 1
ATOM 1409 C C . THR A 1 180 ? 8.235 -31.222 -6.298 1.00 38.31 180 THR A C 1
ATOM 1411 O O . THR A 1 180 ? 8.391 -30.004 -6.274 1.00 38.31 180 THR A O 1
ATOM 1414 N N . SER A 1 181 ? 7.042 -31.799 -6.163 1.00 39.44 181 SER A N 1
ATOM 1415 C CA . SER A 1 181 ? 5.821 -31.108 -5.768 1.00 39.44 181 SER A CA 1
ATOM 1416 C C . SER A 1 181 ? 5.946 -30.612 -4.329 1.00 39.44 181 SER A C 1
ATOM 1418 O O . SER A 1 181 ? 6.116 -31.421 -3.414 1.00 39.44 181 SER A O 1
ATOM 1420 N N . TRP A 1 182 ? 5.765 -29.316 -4.102 1.00 31.48 182 TRP A N 1
ATOM 1421 C CA . TRP A 1 182 ? 5.517 -28.785 -2.763 1.00 31.48 182 TRP A CA 1
ATOM 1422 C C . TRP A 1 182 ? 4.024 -28.875 -2.446 1.00 31.48 182 TRP A C 1
ATOM 1424 O O . TRP A 1 182 ? 3.303 -27.889 -2.386 1.00 31.48 182 TRP A O 1
ATOM 1434 N N . ALA A 1 183 ? 3.570 -30.111 -2.256 1.00 41.81 183 ALA A N 1
ATOM 1435 C CA . ALA A 1 183 ? 2.337 -30.441 -1.557 1.00 41.81 183 ALA A CA 1
ATOM 1436 C C . ALA A 1 183 ? 2.723 -31.095 -0.223 1.00 41.81 183 ALA A C 1
ATOM 1438 O O . ALA A 1 183 ? 2.622 -32.308 -0.051 1.00 41.81 183 ALA A O 1
ATOM 1439 N N . ARG A 1 184 ? 3.264 -30.295 0.701 1.00 46.91 184 ARG A N 1
ATOM 1440 C CA . ARG A 1 184 ? 3.397 -30.642 2.123 1.00 46.91 184 ARG A CA 1
ATOM 1441 C C . ARG A 1 184 ? 3.866 -29.412 2.899 1.00 46.91 184 ARG A C 1
ATOM 1443 O O . ARG A 1 184 ? 5.035 -29.076 2.831 1.00 46.91 184 ARG A O 1
ATOM 1450 N N . ILE A 1 185 ? 2.938 -28.740 3.577 1.00 43.06 185 ILE A N 1
ATOM 1451 C CA . ILE A 1 185 ? 2.993 -28.282 4.981 1.00 43.06 185 ILE A CA 1
ATOM 1452 C C . ILE A 1 185 ? 1.589 -27.737 5.278 1.00 43.06 185 ILE A C 1
ATOM 1454 O O . ILE A 1 185 ? 1.261 -26.591 4.996 1.00 43.06 185 ILE A O 1
ATOM 1458 N N . ARG A 1 186 ? 0.731 -28.641 5.750 1.00 41.31 186 ARG A N 1
ATOM 1459 C CA . ARG A 1 186 ? -0.365 -28.442 6.712 1.00 41.31 186 ARG A CA 1
ATOM 1460 C C . ARG A 1 186 ? -1.080 -29.786 6.818 1.00 41.31 186 ARG A C 1
ATOM 1462 O O . ARG A 1 186 ? -2.058 -30.054 6.132 1.00 41.31 186 ARG A O 1
ATOM 1469 N N . ALA A 1 187 ? -0.516 -30.664 7.641 1.00 37.69 187 ALA A N 1
ATOM 1470 C CA . ALA A 1 187 ? -1.291 -31.726 8.261 1.00 37.69 187 ALA A CA 1
ATOM 1471 C C . ALA A 1 187 ? -1.731 -31.216 9.646 1.00 37.69 187 ALA A C 1
ATOM 1473 O O . ALA A 1 187 ? -0.923 -30.572 10.322 1.00 37.69 187 ALA A O 1
ATOM 1474 N N . PRO A 1 188 ? -2.977 -31.470 10.069 1.00 42.28 188 PRO A N 1
ATOM 1475 C CA . PRO A 1 188 ? -3.419 -31.194 11.426 1.00 42.28 188 PRO A CA 1
ATOM 1476 C C . PRO A 1 188 ? -2.737 -32.175 12.387 1.00 42.28 188 PRO A C 1
ATOM 1478 O O . PRO A 1 188 ? -2.809 -33.390 12.205 1.00 42.28 188 PRO A O 1
ATOM 1481 N N . THR A 1 189 ? -2.084 -31.663 13.427 1.00 40.75 189 THR A N 1
ATOM 1482 C CA . THR A 1 189 ? -1.649 -32.465 14.573 1.00 40.75 189 THR A CA 1
ATOM 1483 C C . THR A 1 189 ? -2.873 -32.852 15.402 1.00 40.75 189 THR A C 1
ATOM 1485 O O . THR A 1 189 ? -3.246 -32.175 16.355 1.00 40.75 189 THR A O 1
ATOM 1488 N N . ALA A 1 190 ? -3.508 -33.959 15.020 1.00 44.53 190 ALA A N 1
ATOM 1489 C CA . ALA A 1 190 ? -4.437 -34.695 15.864 1.00 44.53 190 ALA A CA 1
ATOM 1490 C C . ALA A 1 190 ? -3.749 -35.956 16.415 1.00 44.53 190 ALA A C 1
ATOM 1492 O O . ALA A 1 190 ? -3.173 -36.737 15.664 1.00 44.53 190 ALA A O 1
ATOM 1493 N N . ALA A 1 191 ? -3.885 -36.136 17.731 1.00 42.75 191 ALA A N 1
ATOM 1494 C CA . ALA A 1 191 ? -3.770 -37.382 18.490 1.00 42.75 191 ALA A CA 1
ATOM 1495 C C . ALA A 1 191 ? -2.398 -38.092 18.554 1.00 42.75 191 ALA A C 1
ATOM 1497 O O . ALA A 1 191 ? -2.118 -39.027 17.811 1.00 42.75 191 ALA A O 1
ATOM 1498 N N . ALA A 1 192 ? -1.622 -37.773 19.596 1.00 43.72 192 ALA A N 1
ATOM 1499 C CA . ALA A 1 192 ? -0.828 -38.788 20.286 1.00 43.72 192 ALA A CA 1
ATOM 1500 C C . ALA A 1 192 ? -1.684 -39.365 21.426 1.00 43.72 192 ALA A C 1
ATOM 1502 O O . ALA A 1 192 ? -1.828 -38.768 22.492 1.00 43.72 192 ALA A O 1
ATOM 1503 N N . ALA A 1 193 ? -2.306 -40.510 21.151 1.00 45.19 193 ALA A N 1
ATOM 1504 C CA . ALA A 1 193 ? -2.902 -41.373 22.155 1.00 45.19 193 ALA A CA 1
ATOM 1505 C C . ALA A 1 193 ? -1.777 -42.129 22.877 1.00 45.19 193 ALA A C 1
ATOM 1507 O O . ALA A 1 193 ? -1.118 -42.980 22.284 1.00 45.19 193 ALA A O 1
ATOM 1508 N N . SER A 1 194 ? -1.567 -41.824 24.156 1.00 52.94 194 SER A N 1
ATOM 1509 C CA . SER A 1 194 ? -0.743 -42.643 25.045 1.00 52.94 194 SER A CA 1
ATOM 1510 C C . SER A 1 194 ? -1.647 -43.636 25.763 1.00 52.94 194 SER A C 1
ATOM 1512 O O . SER A 1 194 ? -2.349 -43.300 26.716 1.00 52.94 194 SER A O 1
ATOM 1514 N N . THR A 1 195 ? -1.646 -44.869 25.269 1.00 47.94 195 THR A N 1
ATOM 1515 C CA . THR A 1 195 ? -2.201 -46.037 25.948 1.00 47.94 195 THR A CA 1
ATOM 1516 C C . THR A 1 195 ? -1.334 -46.349 27.169 1.00 47.94 195 THR A C 1
ATOM 1518 O O . THR A 1 195 ? -0.282 -46.967 27.038 1.00 47.94 195 THR A O 1
ATOM 1521 N N . THR A 1 196 ? -1.775 -45.937 28.360 1.00 56.25 196 THR A N 1
ATOM 1522 C CA . THR A 1 196 ? -1.228 -46.443 29.626 1.00 56.25 196 THR A CA 1
ATOM 1523 C C . THR A 1 196 ? -2.249 -47.363 30.278 1.00 56.25 196 THR A C 1
ATOM 1525 O O . THR A 1 196 ? -3.371 -46.982 30.602 1.00 56.25 196 THR A O 1
ATOM 1528 N N . THR A 1 197 ? -1.806 -48.604 30.415 1.00 61.16 197 THR A N 1
ATOM 1529 C CA . THR A 1 197 ? -2.437 -49.783 30.993 1.00 61.16 197 THR A CA 1
ATOM 1530 C C . THR A 1 197 ? -3.156 -49.532 32.320 1.00 61.16 197 THR A C 1
ATOM 1532 O O . THR A 1 197 ? -2.637 -48.901 33.239 1.00 61.16 197 THR A O 1
ATOM 1535 N N . ALA A 1 198 ? -4.349 -50.117 32.417 1.00 48.88 198 ALA A N 1
ATOM 1536 C CA . ALA A 1 198 ? -5.198 -50.171 33.593 1.00 48.88 198 ALA A CA 1
ATOM 1537 C C . ALA A 1 198 ? -4.529 -50.860 34.798 1.00 48.88 198 ALA A C 1
ATOM 1539 O O . ALA A 1 198 ? -3.986 -51.961 34.684 1.00 48.88 198 ALA A O 1
ATOM 1540 N N . ARG A 1 199 ? -4.696 -50.271 35.989 1.00 49.06 199 ARG A N 1
ATOM 1541 C CA . ARG A 1 199 ? -4.676 -50.999 37.263 1.00 49.06 199 ARG A CA 1
ATOM 1542 C C . ARG A 1 199 ? -5.777 -50.446 38.179 1.00 49.06 199 ARG A C 1
ATOM 1544 O O . ARG A 1 199 ? -5.878 -49.245 38.400 1.00 49.06 199 ARG A O 1
ATOM 1551 N N . SER A 1 200 ? -6.632 -51.365 38.612 1.00 53.78 200 SER A N 1
ATOM 1552 C CA . SER A 1 200 ? -7.898 -51.204 39.344 1.00 53.78 200 SER A CA 1
ATOM 1553 C C . SER A 1 200 ? -7.720 -50.849 40.847 1.00 53.78 200 SER A C 1
ATOM 1555 O O . SER A 1 200 ? -6.584 -50.759 41.307 1.00 53.78 200 SER A O 1
ATOM 1557 N N . PRO A 1 201 ? -8.806 -50.606 41.621 1.00 63.03 201 PRO A N 1
ATOM 1558 C CA . PRO A 1 201 ? -8.957 -49.407 42.454 1.00 63.03 201 PRO A CA 1
ATOM 1559 C C . PRO A 1 201 ? -8.803 -49.626 43.971 1.00 63.03 201 PRO A C 1
ATOM 1561 O O . PRO A 1 201 ? -9.088 -50.701 44.494 1.00 63.03 201 PRO A O 1
ATOM 1564 N N . SER A 1 202 ? -8.512 -48.547 44.711 1.00 50.00 202 SER A N 1
ATOM 1565 C CA . SER A 1 202 ? -8.774 -48.471 46.157 1.00 50.00 202 SER A CA 1
ATOM 1566 C C . SER A 1 202 ? -9.218 -47.068 46.605 1.00 50.00 202 SER A C 1
ATOM 1568 O O . SER A 1 202 ? -8.417 -46.177 46.863 1.00 50.00 202 SER A O 1
ATOM 1570 N N . ARG A 1 203 ? -10.539 -46.888 46.689 1.00 51.97 203 ARG A N 1
ATOM 1571 C CA . ARG A 1 203 ? -11.286 -46.378 47.857 1.00 51.97 203 ARG A CA 1
ATOM 1572 C C . ARG A 1 203 ? -10.487 -45.526 48.877 1.00 51.97 203 ARG A C 1
ATOM 1574 O O . ARG A 1 203 ? -9.778 -46.109 49.690 1.00 51.97 203 ARG A O 1
ATOM 1581 N N . ARG A 1 204 ? -10.750 -44.208 48.972 1.00 42.03 204 ARG A N 1
ATOM 1582 C CA . ARG A 1 204 ? -11.066 -43.500 50.244 1.00 42.03 204 ARG A CA 1
ATOM 1583 C C . ARG A 1 204 ? -11.327 -41.988 50.095 1.00 42.03 204 ARG A C 1
ATOM 1585 O O . ARG A 1 204 ? -10.638 -41.281 49.379 1.00 42.03 204 ARG A O 1
ATOM 1592 N N . SER A 1 205 ? -12.336 -41.577 50.869 1.00 42.66 205 SER A N 1
ATOM 1593 C CA . SER A 1 205 ? -12.583 -40.289 51.543 1.00 42.66 205 SER A CA 1
ATOM 1594 C C . SER A 1 205 ? -12.672 -38.974 50.758 1.00 42.66 205 SER A C 1
ATOM 1596 O O . SER A 1 205 ? -11.683 -38.343 50.408 1.00 42.66 205 SER A O 1
ATOM 1598 N N . ARG A 1 206 ? -13.931 -38.517 50.684 1.00 49.72 206 ARG A N 1
ATOM 1599 C CA . ARG A 1 206 ? -14.417 -37.144 50.893 1.00 49.72 206 ARG A CA 1
ATOM 1600 C C . ARG A 1 206 ? -13.439 -36.233 51.653 1.00 49.72 206 ARG A C 1
ATOM 1602 O O . ARG A 1 206 ? -13.052 -36.551 52.773 1.00 49.72 206 ARG A O 1
ATOM 1609 N N . GLY A 1 207 ? -13.199 -35.055 51.088 1.00 40.44 207 GLY A N 1
ATOM 1610 C CA . GLY A 1 207 ? -12.678 -33.880 51.778 1.00 40.44 207 GLY A CA 1
ATOM 1611 C C . GLY A 1 207 ? -13.226 -32.635 51.091 1.00 40.44 207 GLY A C 1
ATOM 1612 O O . GLY A 1 207 ? -12.776 -32.267 50.014 1.00 40.44 207 GLY A O 1
ATOM 1613 N N . SER A 1 208 ? -14.265 -32.054 51.680 1.00 53.66 208 SER A N 1
ATOM 1614 C CA . SER A 1 208 ? -14.828 -30.754 51.331 1.00 53.66 208 SER A CA 1
ATOM 1615 C C . SER A 1 208 ? -13.922 -29.641 51.855 1.00 53.66 208 SER A C 1
ATOM 1617 O O . SER A 1 208 ? -13.619 -29.632 53.048 1.00 53.66 208 SER A O 1
ATOM 1619 N N . SER A 1 209 ? -13.569 -28.670 51.019 1.00 47.44 209 SER A N 1
ATOM 1620 C CA . SER A 1 209 ? -13.009 -27.394 51.470 1.00 47.44 209 SER A CA 1
ATOM 1621 C C . SER A 1 209 ? -13.658 -26.240 50.709 1.00 47.44 209 SER A C 1
ATOM 1623 O O . SER A 1 209 ? -13.329 -25.916 49.573 1.00 47.44 209 SER A O 1
ATOM 1625 N N . THR A 1 210 ? -14.635 -25.634 51.375 1.00 53.41 210 THR A N 1
ATOM 1626 C CA . THR A 1 210 ? -15.084 -24.258 51.169 1.00 53.41 210 THR A CA 1
ATOM 1627 C C . THR A 1 210 ? -14.000 -23.300 51.661 1.00 53.41 210 THR A C 1
ATOM 1629 O O . THR A 1 210 ? -13.542 -23.457 52.793 1.00 53.41 210 THR A O 1
ATOM 1632 N N . CYS A 1 211 ? -13.641 -22.285 50.873 1.00 44.88 211 CYS A N 1
ATOM 1633 C CA . CYS A 1 211 ? -12.910 -21.119 51.371 1.00 44.88 211 CYS A CA 1
ATOM 1634 C C . CYS A 1 211 ? -13.721 -19.851 51.117 1.00 44.88 211 CYS A C 1
ATOM 1636 O O . CYS A 1 211 ? -14.168 -19.582 50.002 1.00 44.88 211 CYS A O 1
ATOM 1638 N N . SER A 1 212 ? -13.921 -19.134 52.217 1.00 47.91 212 SER A N 1
ATOM 1639 C CA . SER A 1 212 ? -14.807 -17.998 52.391 1.00 47.91 212 SER A CA 1
ATOM 1640 C C . SER A 1 212 ? -14.184 -16.666 51.988 1.00 47.91 212 SER A C 1
ATOM 1642 O O . SER A 1 212 ? -12.979 -16.443 52.049 1.00 47.91 212 SER A O 1
ATOM 1644 N N . THR A 1 213 ? -15.104 -15.768 51.673 1.00 52.62 213 THR A N 1
ATOM 1645 C CA . THR A 1 213 ? -15.068 -14.311 51.625 1.00 52.62 213 THR A CA 1
ATOM 1646 C C . THR A 1 213 ? -14.361 -13.692 52.839 1.00 52.62 213 THR A C 1
ATOM 1648 O O . THR A 1 213 ? -14.919 -13.680 53.934 1.00 52.62 213 THR A O 1
ATOM 1651 N N . THR A 1 214 ? -13.171 -13.110 52.673 1.00 55.16 214 THR A N 1
ATOM 1652 C CA . THR A 1 214 ? -12.728 -11.943 53.467 1.00 55.16 214 THR A CA 1
ATOM 1653 C C . THR A 1 214 ? -11.598 -11.213 52.741 1.00 55.16 214 THR A C 1
ATOM 1655 O O . THR A 1 214 ? -10.779 -11.827 52.065 1.00 55.16 214 THR A O 1
ATOM 1658 N N . GLY A 1 215 ? -11.632 -9.883 52.802 1.00 50.66 215 GLY A N 1
ATOM 1659 C CA . GLY A 1 215 ? -10.948 -8.989 51.877 1.00 50.66 215 GLY A CA 1
ATOM 1660 C C . GLY A 1 215 ? -9.428 -8.915 51.998 1.00 50.66 215 GLY A C 1
ATOM 1661 O O . GLY A 1 215 ? -8.818 -9.294 52.992 1.00 50.66 215 GLY A O 1
ATOM 1662 N N . CYS A 1 216 ? -8.830 -8.337 50.961 1.00 40.84 216 CYS A N 1
ATOM 1663 C CA . CYS A 1 216 ? -7.466 -7.830 50.981 1.00 40.84 216 CYS A CA 1
ATOM 1664 C C . CYS A 1 216 ? -7.476 -6.415 50.399 1.00 40.84 216 CYS A C 1
ATOM 1666 O O . CYS A 1 216 ? -7.390 -6.214 49.191 1.00 40.84 216 CYS A O 1
ATOM 1668 N N . THR A 1 217 ? -7.607 -5.428 51.280 1.00 49.50 217 THR A N 1
ATOM 1669 C CA . THR A 1 217 ? -7.233 -4.038 51.026 1.00 49.50 217 THR A CA 1
ATOM 1670 C C . THR A 1 217 ? -5.712 -3.960 50.900 1.00 49.50 217 THR A C 1
ATOM 1672 O O . THR A 1 217 ? -4.984 -4.357 51.808 1.00 49.50 217 THR A O 1
ATOM 1675 N N . ARG A 1 218 ? -5.210 -3.433 49.780 1.00 46.25 218 ARG A N 1
ATOM 1676 C CA . ARG A 1 218 ? -3.824 -2.960 49.672 1.00 46.25 218 ARG A CA 1
ATOM 1677 C C . ARG A 1 218 ? -3.838 -1.461 49.418 1.00 46.25 218 ARG A C 1
ATOM 1679 O O . ARG A 1 218 ? -4.117 -1.013 48.312 1.00 46.25 218 ARG A O 1
ATOM 1686 N N . SER A 1 219 ? -3.538 -0.712 50.470 1.00 50.31 219 SER A N 1
ATOM 1687 C CA . SER A 1 219 ? -3.124 0.685 50.399 1.00 50.31 219 SER A CA 1
ATOM 1688 C C . SER A 1 219 ? -1.713 0.737 49.812 1.00 50.31 219 SER A C 1
ATOM 1690 O O . SER A 1 219 ? -0.814 0.079 50.334 1.00 50.31 219 SER A O 1
ATOM 1692 N N . ALA A 1 220 ? -1.514 1.500 48.739 1.00 55.94 220 ALA A N 1
ATOM 1693 C CA . ALA A 1 220 ? -0.188 1.854 48.244 1.00 55.94 220 ALA A CA 1
ATOM 1694 C C . ALA A 1 220 ? 0.021 3.357 48.442 1.00 55.94 220 ALA A C 1
ATOM 1696 O O . ALA A 1 220 ? -0.746 4.191 47.963 1.00 55.94 220 ALA A O 1
ATOM 1697 N N . THR A 1 221 ? 1.041 3.653 49.233 1.00 58.50 221 THR A N 1
ATOM 1698 C CA . THR A 1 221 ? 1.466 4.957 49.724 1.00 58.50 221 THR A CA 1
ATOM 1699 C C . THR A 1 221 ? 2.079 5.792 48.602 1.00 58.50 221 THR A C 1
ATOM 1701 O O . THR A 1 221 ? 2.905 5.305 47.832 1.00 58.50 221 THR A O 1
ATOM 1704 N N . ALA A 1 222 ? 1.690 7.063 48.537 1.00 56.44 222 ALA A N 1
ATOM 1705 C CA . ALA A 1 222 ? 2.334 8.082 47.723 1.00 56.44 222 ALA A CA 1
ATOM 1706 C C . ALA A 1 222 ? 3.701 8.465 48.316 1.00 56.44 222 ALA A C 1
ATOM 1708 O O . ALA A 1 222 ? 3.801 8.703 49.519 1.00 56.44 222 ALA A O 1
ATOM 1709 N N . SER A 1 223 ? 4.714 8.608 47.462 1.00 62.62 223 SER A N 1
ATOM 1710 C CA . SER A 1 223 ? 5.962 9.304 47.787 1.00 62.62 223 SER A CA 1
ATOM 1711 C C . SER A 1 223 ? 6.160 10.434 46.787 1.00 62.62 223 SER A C 1
ATOM 1713 O O . SER A 1 223 ? 6.429 10.207 45.609 1.00 62.62 223 SER A O 1
ATOM 1715 N N . ALA A 1 224 ? 5.974 11.656 47.277 1.00 61.97 224 ALA A N 1
ATOM 1716 C CA . ALA A 1 224 ? 6.341 12.887 46.604 1.00 61.97 224 ALA A CA 1
ATOM 1717 C C . ALA A 1 224 ? 7.843 13.134 46.795 1.00 61.97 224 ALA A C 1
ATOM 1719 O O . ALA A 1 224 ? 8.323 13.118 47.928 1.00 61.97 224 ALA A O 1
ATOM 1720 N N . THR A 1 225 ? 8.562 13.436 45.715 1.00 66.94 225 THR A N 1
ATOM 1721 C CA . THR A 1 225 ? 9.933 13.952 45.795 1.00 66.94 225 THR A CA 1
ATOM 1722 C C . THR A 1 225 ? 9.979 15.313 45.115 1.00 66.94 225 THR A C 1
ATOM 1724 O O . THR A 1 225 ? 9.789 15.438 43.908 1.00 66.94 225 THR A O 1
ATOM 1727 N N . ARG A 1 226 ? 10.183 16.338 45.941 1.00 64.88 226 ARG A N 1
ATOM 1728 C CA . ARG A 1 226 ? 10.436 17.737 45.586 1.00 64.88 226 ARG A CA 1
ATOM 1729 C C . ARG A 1 226 ? 11.957 17.890 45.468 1.00 64.88 226 ARG A C 1
ATOM 1731 O O . ARG A 1 226 ? 12.657 17.560 46.422 1.00 64.88 226 ARG A O 1
ATOM 1738 N N . GLY A 1 227 ? 12.456 18.361 44.331 1.00 63.53 227 GLY A N 1
ATOM 1739 C CA . GLY A 1 227 ? 13.862 18.714 44.111 1.00 63.53 227 GLY A CA 1
ATOM 1740 C C . GLY A 1 227 ? 13.931 20.115 43.512 1.00 63.53 227 GLY A C 1
ATOM 1741 O O . GLY A 1 227 ? 13.083 20.438 42.687 1.00 63.53 227 GLY A O 1
ATOM 1742 N N . GLN A 1 228 ? 14.854 20.917 44.038 1.00 62.75 228 GLN A N 1
ATOM 1743 C CA . GLN A 1 228 ? 14.993 22.375 43.921 1.00 62.75 228 GLN A CA 1
ATOM 1744 C C . GLN A 1 228 ? 15.273 22.883 42.506 1.00 62.75 228 GLN A C 1
ATOM 1746 O O . GLN A 1 228 ? 15.893 22.130 41.724 1.00 62.75 228 GLN A O 1
#